Protein AF-A0A6J4P8U8-F1 (afdb_monomer_lite)

Radius of gyration: 30.04 Å; chains: 1; bounding box: 90×56×72 Å

Sequence (264 aa):
MASPGRPRRHERAVGTSERAYRSLLRAYPRGLRGEYGDEMARCFRDLCREGLEKGGGLGLAALWARTLPELFYSALKERSTMLARTAYRSVVGVALATAFILLVPLLAGWAWDLADFIFAGAIIFGTGLTFVLVARGASNIAYRAAVGVALAAAFILVWVTGAVGIIGSEDDNANLMYFGVLAVGIVGAIVARLRPHGMARALFATALAQAFVALIVLIFGLGLPWSPPVEILALNGFFIALFLGSAVLFRYAARGQAPAGAGT

Structure (mmCIF, N/CA/C/O backbone):
data_AF-A0A6J4P8U8-F1
#
_entry.id   AF-A0A6J4P8U8-F1
#
loop_
_atom_site.group_PDB
_atom_site.id
_atom_site.type_symbol
_atom_site.label_atom_id
_atom_site.label_alt_id
_atom_site.label_comp_id
_atom_site.label_asym_id
_atom_site.label_entity_id
_atom_site.label_seq_id
_atom_site.pdbx_PDB_ins_code
_atom_site.Cartn_x
_atom_site.Cartn_y
_atom_site.Cartn_z
_atom_site.occupancy
_atom_site.B_iso_or_equiv
_atom_site.auth_seq_id
_atom_site.auth_comp_id
_atom_site.auth_asym_id
_atom_site.auth_atom_id
_atom_site.pdbx_PDB_model_num
ATOM 1 N N . MET A 1 1 ? -64.313 22.816 47.214 1.00 38.25 1 MET A N 1
ATOM 2 C CA . MET A 1 1 ? -64.090 21.955 46.029 1.00 38.25 1 MET A CA 1
ATOM 3 C C . MET A 1 1 ? -62.591 21.713 45.860 1.00 38.25 1 MET A C 1
ATOM 5 O O . MET A 1 1 ? -61.897 22.585 45.358 1.00 38.25 1 MET A O 1
ATOM 9 N N . ALA A 1 2 ? -62.071 20.578 46.338 1.00 38.88 2 ALA A N 1
ATOM 10 C CA . ALA A 1 2 ? -60.671 20.187 46.144 1.00 38.88 2 ALA A CA 1
ATOM 11 C C . ALA A 1 2 ? -60.544 19.384 44.837 1.00 38.88 2 ALA A C 1
ATOM 13 O O . ALA A 1 2 ? -61.249 18.396 44.646 1.00 38.88 2 ALA A O 1
ATOM 14 N N . SER A 1 3 ? -59.690 19.840 43.918 1.00 39.69 3 SER A N 1
ATOM 15 C CA . SER A 1 3 ? -59.513 19.242 42.588 1.00 39.69 3 SER A CA 1
ATOM 16 C C . SER A 1 3 ? -58.755 17.898 42.687 1.00 39.69 3 SER A C 1
ATOM 18 O O . SER A 1 3 ? -57.575 17.913 43.045 1.00 39.69 3 SER A O 1
ATOM 20 N N . PRO A 1 4 ? -59.352 16.731 42.357 1.00 44.53 4 PRO A N 1
ATOM 21 C CA . PRO A 1 4 ? -58.738 15.414 42.600 1.00 44.53 4 PRO A CA 1
ATOM 22 C C . PRO A 1 4 ? -57.654 15.009 41.575 1.00 44.53 4 PRO A C 1
ATOM 24 O O . PRO A 1 4 ? -57.188 13.871 41.573 1.00 44.53 4 PRO A O 1
ATOM 27 N N . GLY A 1 5 ? -57.266 15.903 40.656 1.00 50.78 5 GLY A N 1
ATOM 28 C CA . GLY A 1 5 ? -56.502 15.551 39.448 1.00 50.78 5 GLY A CA 1
ATOM 29 C C . GLY A 1 5 ? -54.979 15.735 39.501 1.00 50.78 5 GLY A C 1
ATOM 30 O O . GLY A 1 5 ? -54.282 15.215 38.629 1.00 50.78 5 GLY A O 1
ATOM 31 N N . ARG A 1 6 ? -54.432 16.468 40.482 1.00 51.84 6 ARG A N 1
ATOM 32 C CA . ARG A 1 6 ? -52.993 16.806 40.524 1.00 51.84 6 ARG A CA 1
ATOM 33 C C . ARG A 1 6 ? -52.056 15.615 40.808 1.00 51.84 6 ARG A C 1
ATOM 35 O O . ARG A 1 6 ? -51.179 15.389 39.975 1.00 51.84 6 ARG A O 1
ATOM 42 N N . PRO A 1 7 ? -52.216 14.811 41.879 1.00 53.78 7 PRO A N 1
ATOM 43 C CA . PRO A 1 7 ? -51.199 13.819 42.266 1.00 53.78 7 PRO A CA 1
ATOM 44 C C . PRO A 1 7 ? -50.959 12.751 41.185 1.00 53.78 7 PRO A C 1
ATOM 46 O O . PRO A 1 7 ? -49.819 12.472 40.820 1.00 53.78 7 PRO A O 1
ATOM 49 N N . ARG A 1 8 ? -52.034 12.273 40.542 1.00 57.16 8 ARG A N 1
ATOM 50 C CA . ARG A 1 8 ? -51.960 11.276 39.458 1.00 57.16 8 ARG A CA 1
ATOM 51 C C . ARG A 1 8 ? -51.226 11.768 38.204 1.00 57.16 8 ARG A C 1
ATOM 53 O O . ARG A 1 8 ? -50.720 10.953 37.435 1.00 57.16 8 ARG A O 1
ATOM 60 N N . ARG A 1 9 ? -51.181 13.082 37.950 1.00 56.69 9 ARG A N 1
ATOM 61 C CA . ARG A 1 9 ? -50.526 13.652 36.758 1.00 56.69 9 ARG A CA 1
ATOM 62 C C . ARG A 1 9 ? -49.013 13.786 36.954 1.00 56.69 9 ARG A C 1
ATOM 64 O O . ARG A 1 9 ? -48.267 13.523 36.013 1.00 56.69 9 ARG A O 1
ATOM 71 N N . HIS A 1 10 ? -48.570 14.115 38.170 1.00 59.75 10 HIS A N 1
ATOM 72 C CA . HIS A 1 10 ? -47.149 14.172 38.533 1.00 59.75 10 HIS A CA 1
ATOM 73 C C . HIS A 1 10 ? -46.507 12.778 38.517 1.00 59.75 10 HIS A C 1
ATOM 75 O O . HIS A 1 10 ? -45.450 12.603 37.917 1.00 59.75 10 HIS A O 1
ATOM 81 N N . GLU A 1 11 ? -47.187 11.760 39.051 1.00 64.31 11 GLU A N 1
ATOM 82 C CA . GLU A 1 11 ? -46.705 10.370 39.015 1.00 64.31 11 GLU A CA 1
ATOM 83 C C . GLU A 1 11 ? -46.550 9.833 37.585 1.00 64.31 11 GLU A C 1
ATOM 85 O O . GLU A 1 11 ? -45.551 9.189 37.253 1.00 64.31 11 GLU A O 1
ATOM 90 N N . ARG A 1 12 ? -47.507 10.149 36.699 1.00 66.12 12 ARG A N 1
ATOM 91 C CA . ARG A 1 12 ? -47.428 9.781 35.276 1.00 66.12 12 ARG A CA 1
ATOM 92 C C . ARG A 1 12 ? -46.265 10.470 34.564 1.00 66.12 12 ARG A C 1
ATOM 94 O O . ARG A 1 12 ? -45.605 9.832 33.744 1.00 66.12 12 ARG A O 1
ATOM 101 N N . ALA A 1 13 ? -46.001 11.739 34.873 1.00 64.38 13 ALA A N 1
ATOM 102 C CA . ALA A 1 13 ? -44.871 12.470 34.305 1.00 64.38 13 ALA A CA 1
ATOM 103 C C . ALA A 1 13 ? -43.534 11.849 34.743 1.00 64.38 13 ALA A C 1
ATOM 105 O O . ALA A 1 13 ? -42.721 11.506 33.888 1.00 64.38 13 ALA A O 1
ATOM 106 N N . VAL A 1 14 ? -43.356 11.585 36.043 1.00 69.00 14 VAL A N 1
ATOM 107 C CA . VAL A 1 14 ? -42.148 10.944 36.597 1.00 69.00 14 VAL A CA 1
ATOM 108 C C . VAL A 1 14 ? -41.903 9.567 35.968 1.00 69.00 14 VAL A C 1
ATOM 110 O O . VAL A 1 14 ? -40.798 9.284 35.506 1.00 69.00 14 VAL A O 1
ATOM 113 N N . GLY A 1 15 ? -42.940 8.728 35.858 1.00 71.75 15 GLY A N 1
ATOM 114 C CA . GLY A 1 15 ? -42.818 7.399 35.247 1.00 71.75 15 GLY A CA 1
ATOM 115 C C . GLY A 1 15 ? -42.569 7.410 33.730 1.00 71.75 15 GLY A C 1
ATOM 116 O O . GLY A 1 15 ? -42.104 6.415 33.166 1.00 71.75 15 GLY A O 1
ATOM 117 N N . THR A 1 16 ? -42.881 8.509 33.038 1.00 72.56 16 THR A N 1
ATOM 118 C CA . THR A 1 16 ? -42.583 8.665 31.603 1.00 72.56 16 THR A CA 1
ATOM 119 C C . THR A 1 16 ? -41.136 9.117 31.405 1.00 72.56 16 THR A C 1
ATOM 121 O O . THR A 1 16 ? -40.419 8.528 30.595 1.00 72.56 16 THR A O 1
ATOM 124 N N . SER A 1 17 ? -40.671 10.070 32.218 1.00 62.50 17 SER A N 1
ATOM 125 C CA . SER A 1 17 ? -39.276 10.528 32.248 1.00 62.50 17 SER A CA 1
ATOM 126 C C . SER A 1 17 ? -38.308 9.396 32.594 1.00 62.50 17 SER A C 1
ATOM 128 O O . SER A 1 17 ? -37.279 9.235 31.944 1.00 62.50 17 SER A O 1
ATOM 130 N N . GLU A 1 18 ? -38.659 8.553 33.567 1.00 71.44 18 GLU A N 1
ATOM 131 C CA . GLU A 1 18 ? -37.857 7.386 33.946 1.00 71.44 18 GLU A CA 1
ATOM 132 C C . GLU A 1 18 ? -37.731 6.372 32.799 1.00 71.44 18 GLU A C 1
ATOM 134 O O . GLU A 1 18 ? -36.655 5.824 32.554 1.00 71.44 18 GLU A O 1
ATOM 139 N N . ARG A 1 19 ? -38.820 6.123 32.059 1.00 73.62 19 ARG A N 1
ATOM 140 C CA . ARG A 1 19 ? -38.792 5.226 30.895 1.00 73.62 19 ARG A CA 1
ATOM 141 C C . ARG A 1 19 ? -37.919 5.779 29.775 1.00 73.62 19 ARG A C 1
ATOM 143 O O . ARG A 1 19 ? -37.167 5.012 29.176 1.00 73.62 19 ARG A O 1
ATOM 150 N N . ALA A 1 20 ? -37.973 7.086 29.528 1.00 71.25 20 ALA A N 1
ATOM 151 C CA . ALA A 1 20 ? -37.083 7.747 28.579 1.00 71.25 20 ALA A CA 1
ATOM 152 C C . ALA A 1 20 ? -35.609 7.637 29.018 1.00 71.25 20 ALA A C 1
ATOM 154 O O . ALA A 1 20 ? -34.759 7.254 28.215 1.00 71.25 20 ALA A O 1
ATOM 155 N N . TYR A 1 21 ? -35.318 7.856 30.304 1.00 66.38 21 TYR A N 1
ATOM 156 C CA . TYR A 1 21 ? -33.973 7.720 30.870 1.00 66.38 21 TYR A CA 1
ATOM 157 C C . TYR A 1 21 ? -33.441 6.280 30.803 1.00 66.38 21 TYR A C 1
ATOM 159 O O . TYR A 1 21 ? -32.330 6.049 30.333 1.00 66.38 21 TYR A O 1
ATOM 167 N N . ARG A 1 22 ? -34.255 5.274 31.152 1.00 71.25 22 ARG A N 1
ATOM 168 C CA . ARG A 1 22 ? -33.901 3.853 30.972 1.00 71.25 22 ARG A CA 1
ATOM 169 C C . ARG A 1 22 ? -33.693 3.476 29.506 1.00 71.25 22 ARG A C 1
ATOM 171 O O . ARG A 1 22 ? -32.879 2.597 29.218 1.00 71.25 22 ARG A O 1
ATOM 178 N N . SER A 1 23 ? -34.423 4.105 28.584 1.00 74.38 23 SER A N 1
ATOM 179 C CA . SER A 1 23 ? -34.192 3.954 27.143 1.00 74.38 23 SER A CA 1
ATOM 180 C C . SER A 1 23 ? -32.846 4.554 26.715 1.00 74.38 23 SER A C 1
ATOM 182 O O . SER A 1 23 ? -32.113 3.923 25.957 1.00 74.38 23 SER A O 1
ATOM 184 N N . LEU A 1 24 ? -32.462 5.710 27.259 1.00 65.69 24 LEU A N 1
ATOM 185 C CA . LEU A 1 24 ? -31.148 6.326 27.031 1.00 65.69 24 LEU A CA 1
ATOM 186 C C . LEU A 1 24 ? -30.002 5.497 27.627 1.00 65.69 24 LEU A C 1
ATOM 188 O O . LEU A 1 24 ? -28.989 5.277 26.965 1.00 65.69 24 LEU A O 1
ATOM 192 N N . LEU A 1 25 ? -30.195 4.908 28.810 1.00 65.62 25 LEU A N 1
ATOM 193 C CA . LEU A 1 25 ? -29.258 3.945 29.403 1.00 65.62 25 LEU A CA 1
ATOM 194 C C . LEU A 1 25 ? -29.106 2.656 28.575 1.00 65.62 25 LEU A C 1
ATOM 196 O O . LEU A 1 25 ? -28.235 1.836 28.869 1.00 65.62 25 LEU A O 1
ATOM 200 N N . ARG A 1 26 ? -29.920 2.436 27.527 1.00 66.44 26 ARG A N 1
ATOM 201 C CA . ARG A 1 26 ? -29.672 1.349 26.563 1.00 66.44 26 ARG A CA 1
ATOM 202 C C . ARG A 1 26 ? -28.597 1.652 25.541 1.00 66.44 26 ARG A C 1
ATOM 204 O O . ARG A 1 26 ? -28.019 0.704 25.020 1.00 66.44 26 ARG A O 1
ATOM 211 N N . ALA A 1 27 ? -28.314 2.927 25.300 1.00 62.44 27 ALA A N 1
ATOM 212 C CA . ALA A 1 27 ? -27.191 3.350 24.477 1.00 62.44 27 ALA A CA 1
ATOM 213 C C . ALA A 1 27 ? -25.852 3.302 25.242 1.00 62.44 27 ALA A C 1
ATOM 215 O O . ALA A 1 27 ? -24.791 3.347 24.623 1.00 62.44 27 ALA A O 1
ATOM 216 N N . TYR A 1 28 ? -25.886 3.174 26.576 1.00 50.00 28 TYR A N 1
ATOM 217 C CA . TYR A 1 28 ? -24.699 3.009 27.417 1.00 50.00 28 TYR A CA 1
ATOM 218 C C . TYR A 1 28 ? -24.087 1.593 27.309 1.00 50.00 28 TYR A C 1
ATOM 220 O O . TYR A 1 28 ? -24.806 0.608 27.109 1.00 50.00 28 TYR A O 1
ATOM 228 N N . PRO A 1 29 ? -22.757 1.453 27.473 1.00 51.06 29 PRO A N 1
ATOM 229 C CA . PRO A 1 29 ? -22.073 0.159 27.453 1.00 51.06 29 PRO A CA 1
ATOM 230 C C . PRO A 1 29 ? -22.502 -0.766 28.610 1.00 51.06 29 PRO A C 1
ATOM 232 O O . PRO A 1 29 ? -22.787 -0.322 29.722 1.00 51.06 29 PRO A O 1
ATOM 235 N N . ARG A 1 30 ? -22.517 -2.084 28.348 1.00 49.50 30 ARG A N 1
ATOM 236 C CA . ARG A 1 30 ? -23.113 -3.118 29.223 1.00 49.50 30 ARG A CA 1
ATOM 237 C C . ARG A 1 30 ? -22.511 -3.226 30.634 1.00 49.50 30 ARG A C 1
ATOM 239 O O . ARG A 1 30 ? -23.251 -3.604 31.533 1.00 49.50 30 ARG A O 1
ATOM 246 N N . GLY A 1 31 ? -21.236 -2.875 30.829 1.00 51.66 31 GLY A N 1
ATOM 247 C CA . GLY A 1 31 ? -20.578 -2.927 32.146 1.00 51.66 31 GLY A CA 1
ATOM 248 C C . GLY A 1 31 ? -21.170 -1.929 33.146 1.00 51.66 31 GLY A C 1
ATOM 249 O O . GLY A 1 31 ? -21.626 -2.323 34.209 1.00 51.66 31 GLY A O 1
ATOM 250 N N . LEU A 1 32 ? -21.289 -0.656 32.752 1.00 47.59 32 LEU A N 1
ATOM 251 C CA . LEU A 1 32 ? -21.842 0.405 33.608 1.00 47.59 32 LEU A CA 1
ATOM 252 C C . LEU A 1 32 ? -23.348 0.220 33.869 1.00 47.59 32 LEU A C 1
ATOM 254 O O . LEU A 1 32 ? -23.867 0.545 34.932 1.00 47.59 32 LEU A O 1
ATOM 258 N N . ARG A 1 33 ? -24.052 -0.326 32.873 1.00 56.31 33 ARG A N 1
ATOM 259 C CA . ARG A 1 33 ? -25.482 -0.634 32.943 1.00 56.31 33 ARG A CA 1
ATOM 260 C C . ARG A 1 33 ? -25.798 -1.730 33.962 1.00 56.31 33 ARG A C 1
ATOM 262 O O . ARG A 1 33 ? -26.842 -1.648 34.597 1.00 56.31 33 ARG A O 1
ATOM 269 N N . GLY A 1 34 ? -24.954 -2.759 34.043 1.00 54.75 34 GLY A N 1
ATOM 270 C CA . GLY A 1 34 ? -25.193 -3.918 34.903 1.00 54.75 34 GLY A CA 1
ATOM 271 C C . GLY A 1 34 ? -25.031 -3.606 36.387 1.00 54.75 34 GLY A C 1
ATOM 272 O O . GLY A 1 34 ? -25.760 -4.166 37.194 1.00 54.75 34 GLY A O 1
ATOM 273 N N . GLU A 1 35 ? -24.119 -2.694 36.724 1.00 52.34 35 GLU A N 1
ATOM 274 C CA . GLU A 1 35 ? -23.767 -2.386 38.114 1.00 52.34 35 GLU A CA 1
ATOM 275 C C . GLU A 1 35 ? -24.533 -1.173 38.670 1.00 52.34 35 GLU A C 1
ATOM 277 O O . GLU A 1 35 ? -25.037 -1.230 39.785 1.00 52.34 35 GLU A O 1
ATOM 282 N N . TYR A 1 36 ? -24.722 -0.110 37.876 1.00 55.22 36 TYR A N 1
ATOM 283 C CA . TYR A 1 36 ? -25.287 1.160 38.365 1.00 55.22 36 TYR A CA 1
ATOM 284 C C . TYR A 1 36 ? -26.621 1.557 37.716 1.00 55.22 36 TYR A C 1
ATOM 286 O O . TYR A 1 36 ? -27.247 2.536 38.124 1.00 55.22 36 TYR A O 1
ATOM 294 N N . GLY A 1 37 ? -27.097 0.818 36.706 1.00 61.75 37 GLY A N 1
ATOM 295 C CA . GLY A 1 37 ? -28.257 1.216 35.898 1.00 61.75 37 GLY A CA 1
ATOM 296 C C . GLY A 1 37 ? -29.550 1.410 36.700 1.00 61.75 37 GLY A C 1
ATOM 297 O O . GLY A 1 37 ? -30.301 2.356 36.443 1.00 61.75 37 GLY A O 1
ATOM 298 N N . ASP A 1 38 ? -29.791 0.555 37.695 1.00 69.19 38 ASP A N 1
ATOM 299 C CA . ASP A 1 38 ? -30.988 0.624 38.541 1.00 69.19 38 ASP A CA 1
ATOM 300 C C . ASP A 1 38 ? -30.879 1.660 39.669 1.00 69.19 38 ASP A C 1
ATOM 302 O O . ASP A 1 38 ? -31.895 2.206 40.108 1.00 69.19 38 ASP A O 1
ATOM 306 N N . GLU A 1 39 ? -29.669 1.975 40.133 1.00 66.94 39 GLU A N 1
ATOM 307 C CA . GLU A 1 39 ? -29.434 3.060 41.096 1.00 66.94 39 GLU A CA 1
ATOM 308 C C . GLU A 1 39 ? -29.535 4.434 40.429 1.00 66.94 39 GLU A C 1
ATOM 310 O O . GLU A 1 39 ? -30.229 5.319 40.931 1.00 66.94 39 GLU A O 1
ATOM 315 N N . MET A 1 40 ? -28.956 4.593 39.237 1.00 62.75 40 MET A N 1
ATOM 316 C CA . MET A 1 40 ? -29.035 5.832 38.456 1.00 62.75 40 MET A CA 1
ATOM 317 C C . MET A 1 40 ? -30.479 6.176 38.074 1.00 62.75 40 MET A C 1
ATOM 319 O O . MET A 1 40 ? -30.884 7.336 38.145 1.00 62.75 40 MET A O 1
ATOM 323 N N . ALA A 1 41 ? -31.288 5.173 37.712 1.00 69.12 41 ALA A N 1
ATOM 324 C CA . ALA A 1 41 ? -32.704 5.374 37.405 1.00 69.12 41 ALA A CA 1
ATOM 325 C C . ALA A 1 41 ? -33.527 5.787 38.640 1.00 69.12 41 ALA A C 1
ATOM 327 O O . ALA A 1 41 ? -34.472 6.567 38.506 1.00 69.12 41 ALA A O 1
ATOM 328 N N . ARG A 1 42 ? -33.168 5.293 39.834 1.00 70.62 42 ARG A N 1
ATOM 329 C CA . ARG A 1 42 ? -33.795 5.693 41.104 1.00 70.62 42 ARG A CA 1
ATOM 330 C C . ARG A 1 42 ? -33.427 7.123 41.490 1.00 70.62 42 ARG A C 1
ATOM 332 O O . ARG A 1 42 ? -34.329 7.929 41.680 1.00 70.62 42 ARG A O 1
ATOM 339 N N . CYS A 1 43 ? -32.144 7.473 41.464 1.00 70.88 43 CYS A N 1
ATOM 340 C CA . CYS A 1 43 ? -31.689 8.837 41.751 1.00 70.88 43 CYS A CA 1
ATOM 341 C C . CYS A 1 43 ? -32.318 9.867 40.788 1.00 70.88 43 CYS A C 1
ATOM 343 O O . CYS A 1 43 ? -32.810 10.916 41.201 1.00 70.88 43 CYS A O 1
ATOM 345 N N . PHE A 1 44 ? -32.418 9.525 39.498 1.00 67.38 44 PHE A N 1
ATOM 346 C CA . PHE A 1 44 ? -33.103 10.356 38.507 1.00 67.38 44 PHE A CA 1
ATOM 347 C C . PHE A 1 44 ? -34.603 10.545 38.806 1.00 67.38 44 PHE A C 1
ATOM 349 O O . PHE A 1 44 ? -35.150 11.637 38.621 1.00 67.38 44 PHE A O 1
ATOM 356 N N . ARG A 1 45 ? -35.277 9.490 39.279 1.00 71.00 45 ARG A N 1
ATOM 357 C CA . ARG A 1 45 ? -36.685 9.540 39.694 1.00 71.00 45 ARG A CA 1
ATOM 358 C C . ARG A 1 45 ? -36.878 10.481 40.886 1.00 71.00 45 ARG A C 1
ATOM 360 O O . ARG A 1 45 ? -37.829 11.264 40.872 1.00 71.00 45 ARG A O 1
ATOM 367 N N . ASP A 1 46 ? -35.980 10.430 41.863 1.00 70.94 46 ASP A N 1
ATOM 368 C CA . ASP A 1 46 ? -36.049 11.255 43.073 1.00 70.94 46 ASP A CA 1
ATOM 369 C C . ASP A 1 46 ? -35.809 12.739 42.752 1.00 70.94 46 ASP A C 1
ATOM 371 O O . ASP A 1 46 ? -36.610 13.591 43.140 1.00 70.94 46 ASP A O 1
ATOM 375 N N . LEU A 1 47 ? -34.824 13.043 41.899 1.00 66.88 47 LEU A N 1
ATOM 376 C CA . LEU A 1 47 ? -34.586 14.398 41.382 1.00 66.88 47 LEU A CA 1
ATOM 377 C C . LEU A 1 47 ? -35.775 14.942 40.575 1.00 66.88 47 LEU A C 1
ATOM 379 O O . LEU A 1 47 ? -36.108 16.126 40.661 1.00 66.88 47 LEU A O 1
ATOM 383 N N . CYS A 1 48 ? -36.456 14.088 39.802 1.00 64.06 48 CYS A N 1
ATOM 384 C CA . CYS A 1 48 ? -37.654 14.496 39.069 1.00 64.06 48 CYS A CA 1
ATOM 385 C C . CYS A 1 48 ? -38.820 14.851 39.997 1.00 64.06 48 CYS A C 1
ATOM 387 O O . CYS A 1 48 ? -39.591 15.766 39.697 1.00 64.06 48 CYS A O 1
ATOM 389 N N . ARG A 1 49 ? -38.962 14.122 41.107 1.00 66.44 49 ARG A N 1
ATOM 390 C CA . ARG A 1 49 ? -39.999 14.368 42.112 1.00 66.44 49 ARG A CA 1
ATOM 391 C C . ARG A 1 49 ? -39.769 15.709 42.804 1.00 66.44 49 ARG A C 1
ATOM 393 O O . ARG A 1 49 ? -40.688 16.521 42.865 1.00 66.44 49 ARG A O 1
ATOM 400 N N . GLU A 1 50 ? -38.533 15.975 43.207 1.00 65.88 50 GLU A N 1
ATOM 401 C CA . GLU A 1 50 ? -38.159 17.210 43.898 1.00 65.88 50 GLU A CA 1
ATOM 402 C C . GLU A 1 50 ? -38.240 18.452 42.983 1.00 65.88 50 GLU A C 1
ATOM 404 O O . GLU A 1 50 ? -38.719 19.515 43.385 1.00 65.88 50 GLU A O 1
ATOM 409 N N . GLY A 1 51 ? -37.848 18.315 41.709 1.00 58.66 51 GLY A N 1
ATOM 410 C CA . GLY A 1 51 ? -37.960 19.386 40.710 1.00 58.66 51 GLY A CA 1
ATOM 411 C C . GLY A 1 51 ? -39.409 19.759 40.367 1.00 58.66 51 GLY A C 1
ATOM 412 O O . GLY A 1 51 ? -39.716 20.931 40.133 1.00 58.66 51 GLY A O 1
ATOM 413 N N . LEU A 1 52 ? -40.322 18.781 40.386 1.00 57.91 52 LEU A N 1
ATOM 414 C CA . LEU A 1 52 ? -41.757 19.021 40.204 1.00 57.91 52 LEU A CA 1
ATOM 415 C C . LEU A 1 52 ? -42.397 19.718 41.410 1.00 57.91 52 LEU A C 1
ATOM 417 O O . LEU A 1 52 ? -43.334 20.490 41.205 1.00 57.91 52 LEU A O 1
ATOM 421 N N . GLU A 1 53 ? -41.893 19.480 42.623 1.00 61.12 53 GLU A N 1
ATOM 422 C CA . GLU A 1 53 ? -42.358 20.137 43.851 1.00 61.12 53 GLU A CA 1
ATOM 423 C C . GLU A 1 53 ? -41.904 21.603 43.940 1.00 61.12 53 GLU A C 1
ATOM 425 O O . GLU A 1 53 ? -42.690 22.453 44.354 1.00 61.12 53 GLU A O 1
ATOM 430 N N . LYS A 1 54 ? -40.677 21.927 43.499 1.00 58.62 54 LYS A N 1
ATOM 431 C CA . LYS A 1 54 ? -40.110 23.288 43.607 1.00 58.62 54 LYS A CA 1
ATOM 432 C C . LYS A 1 54 ? -40.445 24.236 42.442 1.00 58.62 54 LYS A C 1
ATOM 434 O O . LYS A 1 54 ? -40.433 25.445 42.649 1.00 58.62 54 LYS A O 1
ATOM 439 N N . GLY A 1 55 ? -40.738 23.744 41.229 1.00 54.66 55 GLY A N 1
ATOM 440 C CA . GLY A 1 55 ? -40.916 24.628 40.056 1.00 54.66 55 GLY A CA 1
ATOM 441 C C . GLY A 1 55 ? -41.737 24.087 38.879 1.00 54.66 55 GLY A C 1
ATOM 442 O O . GLY A 1 55 ? -41.764 24.707 37.814 1.00 54.66 55 GLY A O 1
ATOM 443 N N . GLY A 1 56 ? -42.407 22.938 39.022 1.00 66.81 56 GLY A N 1
ATOM 444 C CA . GLY A 1 56 ? -43.137 22.309 37.915 1.00 66.81 56 GLY A CA 1
ATOM 445 C C . GLY A 1 56 ? -42.231 21.878 36.742 1.00 66.81 56 GLY A C 1
ATOM 446 O O . GLY A 1 56 ? -41.023 21.707 36.885 1.00 66.81 56 GLY A O 1
ATOM 447 N N . GLY A 1 57 ? -42.811 21.671 35.552 1.00 54.84 57 GLY A N 1
ATOM 448 C CA . GLY A 1 57 ? -42.112 21.077 34.393 1.00 54.84 57 GLY A CA 1
ATOM 449 C C . GLY A 1 57 ? -40.943 21.895 33.817 1.00 54.84 57 GLY A C 1
ATOM 450 O O . GLY A 1 57 ? -40.047 21.317 33.204 1.00 54.84 57 GLY A O 1
ATOM 451 N N . LEU A 1 58 ? -40.915 23.213 34.046 1.00 54.38 58 LEU A N 1
ATOM 452 C CA . LEU A 1 58 ? -39.837 24.107 33.599 1.00 54.38 58 LEU A CA 1
ATOM 453 C C . LEU A 1 58 ? -38.559 23.955 34.440 1.00 54.38 58 LEU A C 1
ATOM 455 O O . LEU A 1 58 ? -37.463 24.013 33.887 1.00 54.38 58 LEU A O 1
ATOM 459 N N . GLY A 1 59 ? -38.686 23.677 35.744 1.00 59.41 59 GLY A N 1
ATOM 460 C CA . GLY A 1 59 ? -37.540 23.372 36.611 1.00 59.41 59 GLY A CA 1
ATOM 461 C C . GLY A 1 59 ? -36.843 22.067 36.218 1.00 59.41 59 GLY A C 1
ATOM 462 O O . GLY A 1 59 ? -35.617 21.984 36.224 1.00 59.41 59 GLY A O 1
ATOM 463 N N . LEU A 1 60 ? -37.624 21.078 35.770 1.00 57.00 60 LEU A N 1
ATOM 464 C CA . LEU A 1 60 ? -37.117 19.814 35.234 1.00 57.00 60 LEU A CA 1
ATOM 465 C C . LEU A 1 60 ? -36.317 20.035 33.940 1.00 57.00 60 LEU A C 1
ATOM 467 O O . LEU A 1 60 ? -35.225 19.497 33.781 1.00 57.00 60 LEU A O 1
ATOM 471 N N . ALA A 1 61 ? -36.848 20.854 33.028 1.00 59.81 61 ALA A N 1
ATOM 472 C CA . ALA A 1 61 ? -36.206 21.167 31.755 1.00 59.81 61 ALA A CA 1
ATOM 473 C C . ALA A 1 61 ? -34.906 21.970 31.935 1.00 59.81 61 ALA A C 1
ATOM 475 O O . ALA A 1 61 ? -33.917 21.680 31.267 1.00 59.81 61 ALA A O 1
ATOM 476 N N . ALA A 1 62 ? -34.876 22.925 32.869 1.00 68.00 62 ALA A N 1
ATOM 477 C CA . ALA A 1 62 ? -33.678 23.703 33.184 1.00 68.00 62 ALA A CA 1
ATOM 478 C C . ALA A 1 62 ? -32.563 22.842 33.808 1.00 68.00 62 ALA A C 1
ATOM 480 O O . ALA A 1 62 ? -31.389 23.011 33.476 1.00 68.00 62 ALA A O 1
ATOM 481 N N . LEU A 1 63 ? -32.925 21.877 34.662 1.00 64.12 63 LEU A N 1
ATOM 482 C CA . LEU A 1 63 ? -31.976 20.930 35.252 1.00 64.12 63 LEU A CA 1
ATOM 483 C C . LEU A 1 63 ? -31.358 20.017 34.181 1.00 64.12 63 LEU A C 1
ATOM 485 O O . LEU A 1 63 ? -30.138 19.837 34.137 1.00 64.12 63 LEU A O 1
ATOM 489 N N . TRP A 1 64 ? -32.195 19.500 33.279 1.00 58.97 64 TRP A N 1
ATOM 490 C CA . TRP A 1 64 ? -31.773 18.700 32.131 1.00 58.97 64 TRP A CA 1
ATOM 491 C C . TRP A 1 64 ? -30.876 19.486 31.169 1.00 58.97 64 TRP A C 1
ATOM 493 O O . TRP A 1 64 ? -29.846 18.970 30.742 1.00 58.97 64 TRP A O 1
ATOM 503 N N . ALA A 1 65 ? -31.224 20.740 30.871 1.00 66.44 65 ALA A N 1
ATOM 504 C CA . ALA A 1 65 ? -30.454 21.600 29.975 1.00 66.44 65 ALA A CA 1
ATOM 505 C C . ALA A 1 65 ? -29.055 21.931 30.519 1.00 66.44 65 ALA A C 1
ATOM 507 O O . ALA A 1 65 ? -28.132 22.143 29.738 1.00 66.44 65 ALA A O 1
ATOM 508 N N . ARG A 1 66 ? -28.887 21.952 31.848 1.00 65.31 66 ARG A N 1
ATOM 509 C CA . ARG A 1 66 ? -27.620 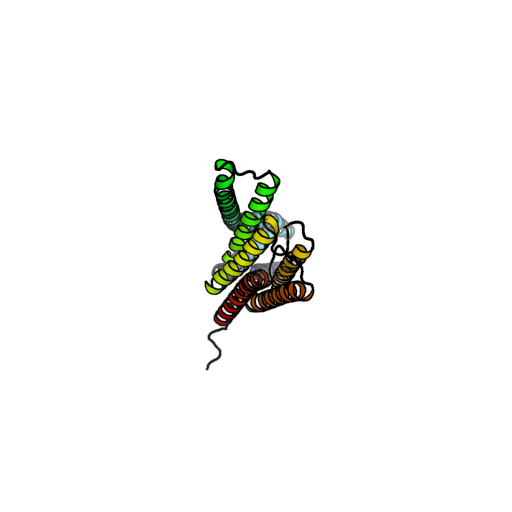22.314 32.496 1.00 65.31 66 ARG A CA 1
ATOM 510 C C . ARG A 1 66 ? -26.685 21.126 32.732 1.00 65.31 66 ARG A C 1
ATOM 512 O O . ARG A 1 66 ? -25.477 21.288 32.636 1.00 65.31 66 ARG A O 1
ATOM 519 N N . THR A 1 67 ? -27.221 19.939 33.014 1.00 62.00 67 THR A N 1
ATOM 520 C CA . THR A 1 67 ? -26.415 18.763 33.411 1.00 62.00 67 THR A CA 1
ATOM 521 C C . THR A 1 67 ? -26.053 17.834 32.252 1.00 62.00 67 THR A C 1
ATOM 523 O O . THR A 1 67 ? -24.968 17.252 32.253 1.00 62.00 67 THR A O 1
ATOM 526 N N . LEU A 1 68 ? -26.908 17.718 31.226 1.00 62.00 68 LEU A N 1
ATOM 527 C CA . LEU A 1 68 ? -26.610 16.914 30.032 1.00 62.00 68 LEU A CA 1
ATOM 528 C C . LEU A 1 68 ? -25.321 17.330 29.312 1.00 62.00 68 LEU A C 1
ATOM 530 O O . LEU A 1 68 ? -24.548 16.434 28.973 1.00 62.00 68 LEU A O 1
ATOM 534 N N . PRO A 1 69 ? -25.056 18.630 29.068 1.00 59.44 69 PRO A N 1
ATOM 535 C CA . PRO A 1 69 ? -23.888 19.044 28.296 1.00 59.44 69 PRO A CA 1
ATOM 536 C C . PRO A 1 69 ? -22.570 18.748 29.015 1.00 59.44 69 PRO A C 1
ATOM 538 O O . PRO A 1 69 ? -21.613 18.328 28.371 1.00 59.44 69 PRO A O 1
ATOM 541 N N . GLU A 1 70 ? -22.517 18.907 30.340 1.00 58.38 70 GLU A N 1
ATOM 542 C CA . GLU A 1 70 ? -21.298 18.681 31.130 1.00 58.38 70 GLU A CA 1
ATOM 543 C C . GLU A 1 70 ? -20.930 17.197 31.226 1.00 58.38 70 GLU A C 1
ATOM 545 O O . GLU A 1 70 ? -19.756 16.837 31.105 1.00 58.38 70 GLU A O 1
ATOM 550 N N . LEU A 1 71 ? -21.926 16.318 31.354 1.00 59.41 71 LEU A N 1
ATOM 551 C CA . LEU A 1 71 ? -21.733 14.865 31.337 1.00 59.41 71 LEU A CA 1
ATOM 552 C C . LEU A 1 71 ? -21.364 14.355 29.941 1.00 59.41 71 LEU A C 1
ATOM 554 O O . LEU A 1 71 ? -20.488 13.502 29.810 1.00 59.41 71 LEU A O 1
ATOM 558 N N . PHE A 1 72 ? -21.977 14.908 28.890 1.00 57.62 72 PHE A N 1
ATOM 559 C CA . PHE A 1 72 ? -21.607 14.577 27.514 1.00 57.62 72 PHE A CA 1
ATOM 560 C C . PHE A 1 72 ? -20.187 15.040 27.186 1.00 57.62 72 PHE A C 1
ATOM 562 O O . PHE A 1 72 ? -19.417 14.282 26.600 1.00 57.62 72 PHE A O 1
ATOM 569 N N . TYR A 1 73 ? -19.820 16.262 27.581 1.00 54.06 73 TYR A N 1
ATOM 570 C CA . TYR A 1 73 ? -18.508 16.830 27.290 1.00 54.06 73 TYR A CA 1
ATOM 571 C C . TYR A 1 73 ? -17.398 16.130 28.073 1.00 54.06 73 TYR A C 1
ATOM 573 O O . TYR A 1 73 ? -16.381 15.783 27.481 1.00 54.06 73 TYR A O 1
ATOM 581 N N . SER A 1 74 ? -17.588 15.859 29.368 1.00 57.19 74 SER A N 1
ATOM 582 C CA . SER A 1 74 ? -16.598 15.139 30.182 1.00 57.19 74 SER A CA 1
ATOM 583 C C . SER A 1 74 ? -16.418 13.696 29.704 1.00 57.19 74 SER A C 1
ATOM 585 O O . SER A 1 74 ? -15.296 13.314 29.389 1.00 57.19 74 SER A O 1
ATOM 587 N N . ALA A 1 75 ? -17.498 12.938 29.486 1.00 55.00 75 ALA A N 1
ATOM 588 C CA . ALA A 1 75 ? -17.412 11.554 29.016 1.00 55.00 75 ALA A CA 1
ATOM 589 C C . ALA A 1 75 ? -16.857 11.420 27.582 1.00 55.00 75 ALA A C 1
ATOM 591 O O . ALA A 1 75 ? -16.101 10.486 27.296 1.00 55.00 75 ALA A O 1
ATOM 592 N N . LEU A 1 76 ? -17.185 12.345 26.667 1.00 53.84 76 LEU A N 1
ATOM 593 C CA . LEU A 1 76 ? -16.590 12.368 25.323 1.00 53.84 76 LEU A CA 1
ATOM 594 C C . LEU A 1 76 ? -15.126 12.806 25.364 1.00 53.84 76 LEU A C 1
ATOM 596 O O . LEU A 1 76 ? -14.291 12.199 24.693 1.00 53.84 76 LEU A O 1
ATOM 600 N N . LYS A 1 77 ? -14.784 13.815 26.171 1.00 52.78 77 LYS A N 1
ATOM 601 C CA . LYS A 1 77 ? -13.413 14.314 26.304 1.00 52.78 77 LYS A CA 1
ATOM 602 C C . LYS A 1 77 ? -12.498 13.254 26.912 1.00 52.78 77 LYS A C 1
ATOM 604 O O . LYS A 1 77 ? -11.458 12.971 26.327 1.00 52.78 77 LYS A O 1
ATOM 609 N N . GLU A 1 78 ? -12.901 12.595 27.994 1.00 54.06 78 GLU A N 1
ATOM 610 C CA . GLU A 1 78 ? -12.092 11.583 28.693 1.00 54.06 78 GLU A CA 1
ATOM 611 C C . GLU A 1 78 ? -11.890 10.300 27.870 1.00 54.06 78 GLU A C 1
ATOM 613 O O . GLU A 1 78 ? -10.842 9.655 27.938 1.00 54.06 78 GLU A O 1
ATOM 618 N N . ARG A 1 79 ? -12.854 9.956 27.007 1.00 53.12 79 ARG A N 1
ATOM 619 C CA . ARG A 1 79 ? -12.741 8.805 26.100 1.00 53.12 79 ARG A CA 1
ATOM 620 C C . ARG A 1 79 ? -12.031 9.145 24.784 1.00 53.12 79 ARG A C 1
ATOM 622 O O . ARG A 1 79 ? -11.368 8.280 24.208 1.00 53.12 79 ARG A O 1
ATOM 629 N N . SER A 1 80 ? -12.112 10.399 24.329 1.00 50.19 80 SER A N 1
ATOM 630 C CA . SER A 1 80 ? -11.376 10.896 23.158 1.00 50.19 80 SER A CA 1
ATOM 631 C C . SER A 1 80 ? -9.881 11.034 23.430 1.00 50.19 80 SER A C 1
ATOM 633 O O . SER A 1 80 ? -9.084 10.678 22.569 1.00 50.19 80 SER A O 1
ATOM 635 N N . THR A 1 81 ? -9.474 11.451 24.633 1.00 50.09 81 THR A N 1
ATOM 636 C CA . THR A 1 81 ? -8.056 11.597 24.983 1.00 50.09 81 THR A CA 1
ATOM 637 C C . THR A 1 81 ? -7.343 10.252 25.027 1.00 50.09 81 THR A C 1
ATOM 639 O O . THR A 1 81 ? -6.214 10.169 24.560 1.00 50.09 81 THR A O 1
ATOM 642 N N . MET A 1 82 ? -7.980 9.169 25.487 1.00 51.59 82 MET A N 1
ATOM 643 C CA . MET A 1 82 ? -7.353 7.838 25.477 1.00 51.59 82 MET A CA 1
ATOM 644 C C . MET A 1 82 ? -7.163 7.263 24.062 1.00 51.59 82 MET A C 1
ATOM 646 O O . MET A 1 82 ? -6.098 6.711 23.755 1.00 51.59 82 MET A O 1
ATOM 650 N N . LEU A 1 83 ? -8.149 7.436 23.174 1.00 53.25 83 LEU A N 1
ATOM 651 C CA . LEU A 1 83 ? -8.057 6.991 21.776 1.00 53.25 83 LEU A CA 1
ATOM 652 C C . LEU A 1 83 ? -7.110 7.881 20.954 1.00 53.25 83 LEU A C 1
ATOM 654 O O . LEU A 1 83 ? -6.280 7.362 20.205 1.00 53.25 83 LEU A O 1
ATOM 658 N N . ALA A 1 84 ? -7.169 9.201 21.152 1.00 61.06 84 ALA A N 1
A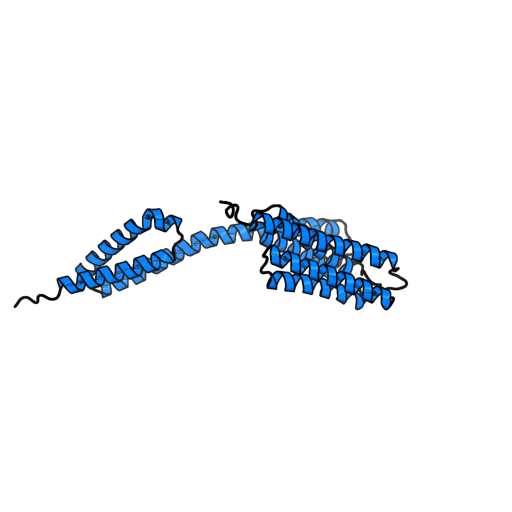TOM 659 C CA . ALA A 1 84 ? -6.292 10.164 20.496 1.00 61.06 84 ALA A CA 1
ATOM 660 C C . ALA A 1 84 ? -4.843 10.019 20.965 1.00 61.06 84 ALA A C 1
ATOM 662 O O . ALA A 1 84 ? -3.943 10.026 20.138 1.00 61.06 84 ALA A O 1
ATOM 663 N N . ARG A 1 85 ? -4.587 9.804 22.261 1.00 66.69 85 ARG A N 1
ATOM 664 C CA . ARG A 1 85 ? -3.224 9.666 22.801 1.00 66.69 85 ARG A CA 1
ATOM 665 C C . ARG A 1 85 ? -2.537 8.395 22.316 1.00 66.69 85 ARG A C 1
ATOM 667 O O . ARG A 1 85 ? -1.345 8.424 22.025 1.00 66.69 85 ARG A O 1
ATOM 674 N N . THR A 1 86 ? -3.278 7.294 22.196 1.00 66.44 86 THR A N 1
ATOM 675 C CA . THR A 1 86 ? -2.734 6.036 21.662 1.00 66.44 86 THR A CA 1
ATOM 676 C C . THR A 1 86 ? -2.456 6.148 20.163 1.00 66.44 86 THR A C 1
ATOM 678 O O . THR A 1 86 ? -1.362 5.804 19.723 1.00 66.44 86 THR A O 1
ATOM 681 N N . ALA A 1 87 ? -3.396 6.695 19.382 1.00 69.12 87 ALA A N 1
ATOM 682 C CA . ALA A 1 87 ? -3.186 6.939 17.954 1.00 69.12 87 ALA A CA 1
ATOM 683 C C . ALA A 1 87 ? -2.039 7.932 17.698 1.00 69.12 87 ALA A C 1
ATOM 685 O O . ALA A 1 87 ? -1.195 7.685 16.844 1.00 69.12 87 ALA A O 1
ATOM 686 N N . TYR A 1 88 ? -1.959 9.003 18.489 1.00 77.25 88 TYR A N 1
ATOM 687 C CA . TYR A 1 88 ? -0.890 9.997 18.433 1.00 77.25 88 TYR A CA 1
ATOM 688 C C . TYR A 1 88 ? 0.477 9.378 18.726 1.00 77.25 88 TYR A C 1
ATOM 690 O O . TYR A 1 88 ? 1.417 9.594 17.971 1.00 77.25 88 TYR A O 1
ATOM 698 N N . ARG A 1 89 ? 0.588 8.539 19.765 1.00 84.75 89 ARG A N 1
ATOM 699 C CA . ARG A 1 89 ? 1.829 7.807 20.066 1.00 84.75 89 ARG A CA 1
ATOM 700 C C . ARG A 1 89 ? 2.271 6.921 18.905 1.00 84.75 89 ARG A C 1
ATOM 702 O O . ARG A 1 89 ? 3.453 6.902 18.590 1.00 84.75 89 ARG A O 1
ATOM 709 N N . SER A 1 90 ? 1.339 6.214 18.265 1.00 86.38 90 SER A N 1
ATOM 710 C CA . SER A 1 90 ? 1.642 5.400 17.085 1.00 86.38 90 SER A CA 1
ATOM 711 C C . SER A 1 90 ? 2.133 6.243 15.911 1.00 86.38 90 SER A C 1
ATOM 713 O O . SER A 1 90 ? 3.139 5.897 15.305 1.00 86.38 90 SER A O 1
ATOM 715 N N . VAL A 1 91 ? 1.464 7.360 15.619 1.00 89.88 91 VAL A N 1
ATOM 716 C CA . VAL A 1 91 ? 1.858 8.276 14.537 1.00 89.88 91 VAL A CA 1
ATOM 717 C C . VAL A 1 91 ? 3.243 8.863 14.794 1.00 89.88 91 VAL A C 1
ATOM 719 O O . VAL A 1 91 ? 4.100 8.788 13.921 1.00 89.88 91 VAL A O 1
ATOM 722 N N . VAL A 1 92 ? 3.487 9.388 15.998 1.00 91.19 92 VAL A N 1
ATOM 723 C CA . VAL A 1 92 ? 4.789 9.948 16.384 1.00 91.19 92 VAL A CA 1
ATOM 724 C C . VAL A 1 92 ? 5.876 8.878 16.338 1.00 91.19 92 VAL A C 1
ATOM 726 O O . VAL A 1 92 ? 6.944 9.130 15.797 1.00 91.19 92 VAL A O 1
ATOM 729 N N . GLY A 1 93 ? 5.608 7.672 16.843 1.00 92.19 93 GLY A N 1
ATOM 730 C CA . GLY A 1 93 ? 6.572 6.573 16.802 1.00 92.19 93 GLY A CA 1
ATOM 731 C C . GLY A 1 93 ? 6.972 6.194 15.375 1.00 92.19 93 GLY A C 1
ATOM 732 O O . GLY A 1 93 ? 8.159 6.073 15.087 1.00 92.19 93 GLY A O 1
ATOM 733 N N . VAL A 1 94 ? 5.999 6.068 14.466 1.00 94.75 94 VAL A N 1
ATOM 734 C CA . VAL A 1 94 ? 6.272 5.772 13.050 1.00 94.75 94 VAL A CA 1
ATOM 735 C C . VAL A 1 94 ? 6.979 6.944 12.364 1.00 94.75 94 VAL A C 1
ATOM 737 O O . VAL A 1 94 ? 7.906 6.713 11.593 1.00 94.75 94 VAL A O 1
ATOM 740 N N . ALA A 1 95 ? 6.601 8.191 12.661 1.00 94.50 95 ALA A N 1
ATOM 741 C CA . ALA A 1 95 ? 7.264 9.379 12.121 1.00 94.50 95 ALA A CA 1
ATOM 742 C C . ALA A 1 95 ? 8.735 9.456 12.553 1.00 94.50 95 ALA A C 1
ATOM 744 O O . ALA A 1 95 ? 9.604 9.664 11.713 1.00 94.50 95 ALA A O 1
ATOM 745 N N . LEU A 1 96 ? 9.023 9.223 13.837 1.00 96.06 96 LEU A N 1
ATOM 746 C CA . LEU A 1 96 ? 10.388 9.200 14.364 1.00 96.06 96 LEU A CA 1
ATOM 747 C C . LEU A 1 96 ? 11.209 8.061 13.760 1.00 96.06 96 LEU A C 1
ATOM 749 O O . LEU A 1 96 ? 12.348 8.285 13.368 1.00 96.06 96 LEU A O 1
ATOM 753 N N . ALA A 1 97 ? 10.632 6.862 13.639 1.00 96.44 97 ALA A N 1
ATOM 754 C CA . ALA A 1 97 ? 11.300 5.740 12.985 1.00 96.44 97 ALA A CA 1
ATOM 755 C C . ALA A 1 97 ? 11.601 6.044 11.508 1.00 96.44 97 ALA A C 1
ATOM 757 O O . ALA A 1 97 ? 12.701 5.774 11.040 1.00 96.44 97 ALA A O 1
ATOM 758 N N . THR A 1 98 ? 10.653 6.658 10.794 1.00 96.75 98 THR A N 1
ATOM 759 C CA . THR A 1 98 ? 10.838 7.069 9.394 1.00 96.75 98 THR A CA 1
ATOM 760 C C . THR A 1 98 ? 11.947 8.109 9.274 1.00 96.75 98 THR A C 1
ATOM 762 O O . THR A 1 98 ? 12.860 7.932 8.475 1.00 96.75 98 THR A O 1
ATOM 765 N N . ALA A 1 99 ? 11.907 9.159 10.099 1.00 95.44 99 ALA A N 1
ATOM 766 C CA . ALA A 1 99 ? 12.939 10.190 10.123 1.00 95.44 99 ALA A CA 1
ATOM 767 C C . ALA A 1 99 ? 14.315 9.580 10.411 1.00 95.44 99 ALA A C 1
ATOM 769 O O . ALA A 1 99 ? 15.264 9.863 9.693 1.00 95.44 99 ALA A O 1
ATOM 770 N N . PHE A 1 100 ? 14.407 8.684 11.397 1.00 96.94 100 PHE A N 1
ATOM 771 C CA . PHE A 1 100 ? 15.647 7.994 11.741 1.00 96.94 100 PHE A CA 1
ATOM 772 C C . PHE A 1 100 ? 16.192 7.141 10.587 1.00 96.94 100 PHE A C 1
ATOM 774 O O . PHE A 1 100 ? 17.388 7.179 10.323 1.00 96.94 100 PHE A O 1
ATOM 781 N N . ILE A 1 101 ? 15.332 6.415 9.864 1.00 96.25 101 ILE A N 1
ATOM 782 C CA . ILE A 1 101 ? 15.743 5.645 8.679 1.00 96.25 101 ILE A CA 1
ATOM 783 C C . ILE A 1 101 ? 16.266 6.581 7.580 1.00 96.25 101 ILE A C 1
ATOM 785 O O . ILE A 1 101 ? 17.309 6.302 6.997 1.00 96.25 101 ILE A O 1
ATOM 789 N N . LEU A 1 102 ? 15.594 7.709 7.332 1.00 95.88 102 LEU A N 1
ATOM 790 C CA . LEU A 1 102 ? 16.009 8.686 6.317 1.00 95.88 102 LEU A CA 1
ATOM 791 C C . LEU A 1 102 ? 17.271 9.475 6.691 1.00 95.88 102 LEU A C 1
ATOM 793 O O . LEU A 1 102 ? 17.918 10.030 5.804 1.00 95.88 102 LEU A O 1
ATOM 797 N N . LEU A 1 103 ? 17.674 9.490 7.967 1.00 94.75 103 LEU A N 1
ATOM 798 C CA . LEU A 1 103 ? 18.976 10.041 8.349 1.00 94.75 103 LEU A CA 1
ATOM 799 C C . LEU A 1 103 ? 20.130 9.248 7.734 1.00 94.75 103 LEU A C 1
ATOM 801 O O . LEU A 1 103 ? 21.176 9.834 7.489 1.00 94.75 103 LEU A O 1
ATOM 805 N N . VAL A 1 104 ? 19.964 7.950 7.456 1.00 95.06 104 VAL A N 1
ATOM 806 C CA . VAL A 1 104 ? 21.032 7.131 6.865 1.00 95.06 104 VAL A CA 1
ATOM 807 C C . VAL A 1 104 ? 21.466 7.667 5.492 1.00 95.06 104 VAL A C 1
ATOM 809 O O . VAL A 1 104 ? 22.628 8.052 5.382 1.00 95.06 104 VAL A O 1
ATOM 812 N N . PRO A 1 105 ? 20.594 7.763 4.465 1.00 93.50 105 PRO A N 1
ATOM 813 C CA . PRO A 1 105 ? 20.986 8.318 3.167 1.00 93.50 105 PRO A CA 1
ATOM 814 C C . PRO A 1 105 ? 21.376 9.800 3.251 1.00 93.50 105 PRO A C 1
ATOM 816 O O . PRO A 1 105 ? 22.320 10.217 2.580 1.00 93.50 105 PRO A O 1
ATOM 819 N N . LEU A 1 106 ? 20.712 10.582 4.115 1.00 92.56 106 LEU A N 1
ATOM 820 C CA . LEU A 1 106 ? 21.013 12.005 4.296 1.00 92.56 106 LEU A CA 1
ATOM 821 C C . LEU A 1 106 ? 22.435 12.234 4.826 1.00 92.56 106 LEU A C 1
ATOM 823 O O . LEU A 1 106 ? 23.163 13.076 4.311 1.00 92.56 106 LEU A O 1
ATOM 827 N N . LEU A 1 107 ? 22.842 11.476 5.847 1.00 94.31 107 LEU A N 1
ATOM 828 C CA . LEU A 1 107 ? 24.174 11.576 6.446 1.00 94.31 107 LEU A CA 1
ATOM 829 C C . LEU A 1 107 ? 25.244 10.872 5.607 1.00 94.31 107 LEU A C 1
ATOM 831 O O . LEU A 1 107 ? 26.409 11.254 5.666 1.00 94.31 107 LEU A O 1
ATOM 835 N N . ALA A 1 108 ? 24.858 9.866 4.820 1.00 94.12 108 ALA A N 1
ATOM 836 C CA . ALA A 1 108 ? 25.751 9.188 3.887 1.00 94.12 108 ALA A CA 1
ATOM 837 C C . ALA A 1 108 ? 26.076 10.027 2.638 1.00 94.12 108 ALA A C 1
ATOM 839 O O . ALA A 1 108 ? 26.927 9.617 1.851 1.00 94.12 108 ALA A O 1
ATOM 840 N N . GLY A 1 109 ? 25.414 11.174 2.441 1.00 90.44 109 GLY A N 1
ATOM 841 C CA . GLY A 1 109 ? 25.644 12.043 1.286 1.00 90.44 109 GLY A CA 1
ATOM 842 C C . GLY A 1 109 ? 25.273 11.380 -0.039 1.00 90.44 109 GLY A C 1
ATOM 843 O O . GLY A 1 109 ? 25.931 11.617 -1.050 1.00 90.44 109 GLY A O 1
ATOM 844 N N . TRP A 1 110 ? 24.260 10.507 -0.035 1.00 88.88 110 TRP A N 1
ATOM 845 C CA . TRP A 1 110 ? 23.742 9.922 -1.270 1.00 88.88 110 TRP A CA 1
ATOM 846 C C . TRP A 1 110 ? 23.186 11.017 -2.180 1.00 88.88 110 TRP A C 1
ATOM 848 O O . TRP A 1 110 ? 22.669 12.023 -1.699 1.00 88.88 110 TRP A O 1
ATOM 858 N N . ALA A 1 111 ? 23.265 10.809 -3.495 1.00 91.00 111 ALA A N 1
ATOM 859 C CA . ALA A 1 111 ? 22.832 11.772 -4.511 1.00 91.00 111 ALA A CA 1
ATOM 860 C C . ALA A 1 111 ? 21.296 11.907 -4.633 1.00 91.00 111 ALA A C 1
ATOM 862 O O . ALA A 1 111 ? 20.795 12.182 -5.716 1.00 91.00 111 ALA A O 1
ATOM 863 N N . TRP A 1 112 ? 20.563 11.680 -3.541 1.00 92.44 112 TRP A N 1
ATOM 864 C CA . TRP A 1 112 ? 19.114 11.822 -3.478 1.00 92.44 112 TRP A CA 1
ATOM 865 C C . TRP A 1 112 ? 18.722 13.292 -3.500 1.00 92.44 112 TRP A C 1
ATOM 867 O O . TRP A 1 112 ? 19.263 14.106 -2.744 1.00 92.44 112 TRP A O 1
ATOM 877 N N . ASP A 1 113 ? 17.752 13.619 -4.339 1.00 92.81 113 ASP A N 1
ATOM 878 C CA . ASP A 1 113 ? 17.135 14.932 -4.339 1.00 92.81 113 ASP A CA 1
ATOM 879 C C . ASP A 1 113 ? 16.017 15.020 -3.281 1.00 92.81 113 ASP A C 1
ATOM 881 O O . ASP A 1 113 ? 15.718 14.078 -2.542 1.00 92.81 113 ASP A O 1
ATOM 885 N N . LEU A 1 114 ? 15.382 16.189 -3.166 1.00 92.50 114 LEU A N 1
ATOM 886 C CA . LEU A 1 114 ? 14.284 16.371 -2.214 1.00 92.50 114 LEU A CA 1
ATOM 887 C C . LEU A 1 114 ? 13.082 15.456 -2.519 1.00 92.50 114 LEU A C 1
ATOM 889 O O . LEU A 1 114 ? 12.380 15.050 -1.589 1.00 92.50 114 LEU A O 1
ATOM 893 N N . ALA A 1 115 ? 12.827 15.147 -3.791 1.00 90.81 115 ALA A N 1
ATOM 894 C CA . ALA A 1 115 ? 11.716 14.301 -4.197 1.00 90.81 115 ALA A CA 1
ATOM 895 C C . ALA A 1 115 ? 11.938 12.848 -3.756 1.00 90.81 115 ALA A C 1
ATOM 897 O O . ALA A 1 115 ? 10.998 12.247 -3.234 1.00 90.81 115 ALA A O 1
ATOM 898 N N . ASP A 1 116 ? 13.167 12.333 -3.828 1.00 93.25 116 ASP A N 1
ATOM 899 C CA . ASP A 1 116 ? 13.543 11.002 -3.336 1.00 93.25 116 ASP A CA 1
ATOM 900 C C . ASP A 1 116 ? 13.264 10.855 -1.836 1.00 93.25 116 ASP A C 1
ATOM 902 O O . ASP A 1 116 ? 12.638 9.888 -1.392 1.00 93.25 116 ASP A O 1
ATOM 906 N N . PHE A 1 117 ? 13.656 11.855 -1.036 1.00 94.44 117 PHE A N 1
ATOM 907 C CA . PHE A 1 117 ? 13.377 11.864 0.404 1.00 94.44 117 PHE A CA 1
ATOM 908 C C . PHE A 1 117 ? 11.878 11.907 0.704 1.00 94.44 117 PHE A C 1
ATOM 910 O O . PHE A 1 117 ? 11.412 11.223 1.621 1.00 94.44 117 PHE A O 1
ATOM 917 N N . ILE A 1 118 ? 11.111 12.697 -0.053 1.00 95.50 118 ILE A N 1
ATOM 918 C CA . ILE A 1 118 ? 9.654 12.774 0.099 1.00 95.50 118 ILE A CA 1
ATOM 919 C C . ILE A 1 118 ? 9.012 11.442 -0.287 1.00 95.50 118 ILE A C 1
ATOM 921 O O . ILE A 1 118 ? 8.163 10.945 0.454 1.00 95.50 118 ILE A O 1
ATOM 925 N N . PHE A 1 119 ? 9.422 10.850 -1.407 1.00 93.06 119 PHE A N 1
ATOM 926 C CA . PHE A 1 119 ? 8.912 9.578 -1.898 1.00 93.06 119 PHE A CA 1
ATOM 927 C C . PHE A 1 119 ? 9.201 8.450 -0.904 1.00 93.06 119 PHE A C 1
ATOM 929 O O . PHE A 1 119 ? 8.265 7.821 -0.402 1.00 93.06 119 PHE A O 1
ATOM 936 N N . ALA A 1 120 ? 10.470 8.264 -0.528 1.00 95.69 120 ALA A N 1
ATOM 937 C CA . ALA A 1 120 ? 10.902 7.281 0.460 1.00 95.69 120 ALA A CA 1
ATOM 938 C C . ALA A 1 120 ? 10.205 7.492 1.813 1.00 95.69 120 ALA A C 1
ATOM 940 O O . ALA A 1 120 ? 9.683 6.549 2.416 1.00 95.69 120 ALA A O 1
ATOM 941 N N . GLY A 1 121 ? 10.136 8.740 2.281 1.00 96.06 121 GLY A N 1
ATOM 942 C CA . GLY A 1 121 ? 9.445 9.097 3.514 1.00 96.06 121 GLY A CA 1
ATOM 943 C C . GLY A 1 121 ? 7.962 8.753 3.477 1.00 96.06 121 GLY A C 1
ATOM 944 O O . GLY A 1 121 ? 7.460 8.138 4.418 1.00 96.06 121 GLY A O 1
ATOM 945 N N . ALA A 1 122 ? 7.268 9.080 2.387 1.00 96.50 122 ALA A N 1
ATOM 946 C CA . ALA A 1 122 ? 5.846 8.805 2.226 1.00 96.50 122 ALA A CA 1
ATOM 947 C C . ALA A 1 122 ? 5.542 7.302 2.256 1.00 96.50 122 ALA A C 1
ATOM 949 O O . ALA A 1 122 ? 4.608 6.883 2.946 1.00 96.50 122 ALA A O 1
ATOM 950 N N . ILE A 1 123 ? 6.337 6.476 1.569 1.00 96.75 123 ILE A N 1
ATOM 951 C CA . ILE A 1 123 ? 6.096 5.028 1.505 1.00 96.75 123 ILE A CA 1
ATOM 952 C C . ILE A 1 123 ? 6.497 4.307 2.796 1.00 96.75 123 ILE A C 1
ATOM 954 O O . ILE A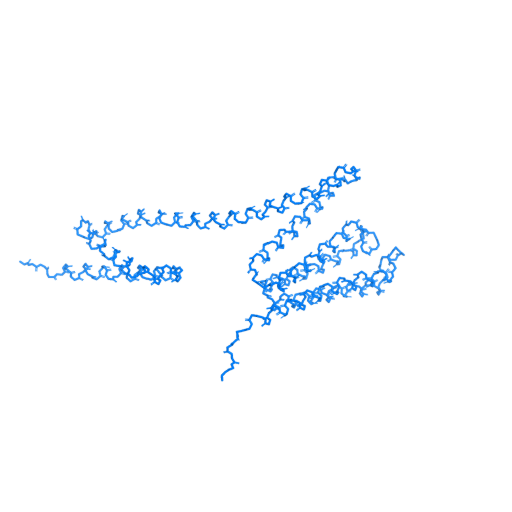 1 123 ? 5.748 3.435 3.246 1.00 96.75 123 ILE A O 1
ATOM 958 N N . ILE A 1 124 ? 7.597 4.699 3.453 1.00 97.56 124 ILE A N 1
ATOM 959 C CA . ILE A 1 124 ? 8.002 4.148 4.760 1.00 97.56 124 ILE A CA 1
ATOM 960 C C . ILE A 1 124 ? 6.970 4.525 5.828 1.00 97.56 124 ILE A C 1
ATOM 962 O O . ILE A 1 124 ? 6.428 3.649 6.512 1.00 97.56 124 ILE A O 1
ATOM 966 N N . PHE A 1 125 ? 6.647 5.817 5.936 1.00 96.88 125 PHE A N 1
ATOM 967 C CA . PHE A 1 125 ? 5.681 6.316 6.910 1.00 96.88 125 PHE A CA 1
ATOM 968 C C . PHE A 1 125 ? 4.289 5.738 6.659 1.00 96.88 125 PHE A C 1
ATOM 970 O O . PHE A 1 125 ? 3.664 5.210 7.579 1.00 96.88 125 PHE A O 1
ATOM 977 N N . GLY A 1 126 ? 3.802 5.798 5.418 1.00 95.75 126 GLY A N 1
ATOM 978 C CA . GLY A 1 126 ? 2.471 5.329 5.041 1.00 95.75 126 GLY A CA 1
ATOM 979 C C . GLY A 1 126 ? 2.290 3.833 5.287 1.00 95.75 126 GLY A C 1
ATOM 980 O O . GLY A 1 126 ? 1.277 3.416 5.859 1.00 95.75 126 GLY A O 1
ATOM 981 N N . THR A 1 127 ? 3.293 3.022 4.941 1.00 97.00 127 THR A N 1
ATOM 982 C CA . THR A 1 127 ? 3.254 1.572 5.174 1.00 97.00 127 THR A CA 1
ATOM 983 C C . THR A 1 127 ? 3.319 1.245 6.665 1.00 97.00 127 THR A C 1
ATOM 985 O O . THR A 1 127 ? 2.482 0.486 7.165 1.00 97.00 127 THR A O 1
ATOM 988 N N . GLY A 1 128 ? 4.250 1.858 7.404 1.00 95.94 128 GLY A N 1
ATOM 989 C CA . GLY A 1 128 ? 4.380 1.666 8.849 1.00 95.94 128 GLY A CA 1
ATOM 990 C C . GLY A 1 128 ? 3.120 2.086 9.605 1.00 95.94 128 GLY A C 1
ATOM 991 O O . GLY A 1 128 ? 2.624 1.353 10.466 1.00 95.94 128 GLY A O 1
ATOM 992 N N . LEU A 1 129 ? 2.538 3.226 9.230 1.00 94.62 129 LEU A N 1
ATOM 993 C CA . LEU A 1 129 ? 1.295 3.716 9.807 1.00 94.62 129 LEU A CA 1
ATOM 994 C C . LEU A 1 129 ? 0.149 2.750 9.502 1.00 94.62 129 LEU A C 1
ATOM 996 O O . LEU A 1 129 ? -0.564 2.348 10.418 1.00 94.62 129 LEU A O 1
ATOM 1000 N N . THR A 1 130 ? 0.006 2.307 8.251 1.00 94.31 130 THR A N 1
ATOM 1001 C CA . THR A 1 130 ? -1.027 1.335 7.867 1.00 94.31 130 THR A CA 1
ATOM 1002 C C . THR A 1 130 ? -0.898 0.044 8.672 1.00 94.31 130 THR A C 1
ATOM 1004 O O . THR A 1 130 ? -1.892 -0.426 9.229 1.00 94.31 130 THR A O 1
ATOM 1007 N N . PHE A 1 131 ? 0.317 -0.494 8.828 1.00 95.00 131 PHE A N 1
ATOM 1008 C CA . PHE A 1 131 ? 0.551 -1.685 9.643 1.00 95.00 131 PHE A CA 1
ATOM 1009 C C . PHE A 1 131 ? 0.086 -1.472 11.082 1.00 95.00 131 PHE A C 1
ATOM 1011 O O . PHE A 1 131 ? -0.712 -2.259 11.588 1.00 95.00 131 PHE A O 1
ATOM 1018 N N . VAL A 1 132 ? 0.522 -0.393 11.738 1.00 93.50 132 VAL A N 1
ATOM 1019 C CA . VAL A 1 132 ? 0.151 -0.118 13.132 1.00 93.50 132 VAL A CA 1
ATOM 1020 C C . VAL A 1 132 ? -1.360 0.081 13.273 1.00 93.50 132 VAL A C 1
ATOM 1022 O O . VAL A 1 132 ? -1.969 -0.466 14.194 1.00 93.50 132 VAL A O 1
ATOM 1025 N N . LEU A 1 133 ? -1.996 0.812 12.353 1.00 90.31 133 LEU A N 1
ATOM 1026 C CA . LEU A 1 133 ? -3.427 1.102 12.423 1.00 90.31 133 LEU A CA 1
ATOM 1027 C C . LEU A 1 133 ? -4.309 -0.126 12.164 1.00 90.31 133 LEU A C 1
ATOM 1029 O O . LEU A 1 133 ? -5.384 -0.216 12.763 1.00 90.31 133 LEU A O 1
ATOM 1033 N N . VAL A 1 134 ? -3.871 -1.048 11.304 1.00 90.81 134 VAL A N 1
ATOM 1034 C CA . VAL A 1 134 ? -4.605 -2.278 10.968 1.00 90.81 134 VAL A CA 1
ATOM 1035 C C . VAL A 1 134 ? -4.313 -3.388 11.982 1.00 90.81 134 VAL A C 1
ATOM 1037 O O . VAL A 1 134 ? -5.232 -4.066 12.439 1.00 90.81 134 VAL A O 1
ATOM 1040 N N . ALA A 1 135 ? -3.054 -3.560 12.388 1.00 87.50 135 ALA A N 1
ATOM 1041 C CA . ALA A 1 135 ? -2.640 -4.622 13.301 1.00 87.50 135 ALA A CA 1
ATOM 1042 C C . ALA A 1 135 ? -3.053 -4.364 14.759 1.00 87.50 135 ALA A C 1
ATOM 1044 O O . ALA A 1 135 ? -3.269 -5.328 15.492 1.00 87.50 135 ALA A O 1
ATOM 1045 N N . ARG A 1 136 ? -3.215 -3.101 15.191 1.00 82.56 136 ARG A N 1
ATOM 1046 C CA . ARG A 1 136 ? -3.620 -2.766 16.577 1.00 82.56 136 ARG A CA 1
ATOM 1047 C C . ARG A 1 136 ? -4.975 -3.339 16.991 1.00 82.56 136 ARG A C 1
ATOM 1049 O O . ARG A 1 136 ? -5.207 -3.541 18.175 1.00 82.56 136 ARG A O 1
ATOM 1056 N N . GLY A 1 137 ? -5.881 -3.553 16.034 1.00 73.19 137 GLY A N 1
ATOM 1057 C CA . GLY A 1 137 ? -7.222 -4.081 16.297 1.00 73.19 137 GLY A CA 1
ATOM 1058 C C . GLY A 1 137 ? -7.286 -5.608 16.333 1.00 73.19 137 GLY A C 1
ATOM 1059 O O . GLY A 1 137 ? -8.338 -6.162 16.642 1.00 73.19 137 GLY A O 1
ATOM 1060 N N . ALA A 1 138 ? -6.191 -6.294 15.996 1.00 82.25 138 ALA A N 1
ATOM 1061 C CA . ALA A 1 138 ? -6.171 -7.738 15.823 1.00 82.25 138 ALA A CA 1
ATOM 1062 C C . ALA A 1 138 ? -5.545 -8.440 17.035 1.00 82.25 138 ALA A C 1
ATOM 1064 O O . ALA A 1 138 ? -4.371 -8.243 17.343 1.00 82.25 138 ALA A O 1
ATOM 1065 N N . SER A 1 139 ? -6.305 -9.327 17.680 1.00 75.75 139 SER A N 1
ATOM 1066 C CA . SER A 1 139 ? -5.797 -10.205 18.745 1.00 75.75 139 SER A CA 1
ATOM 1067 C C . SER A 1 139 ? -5.031 -11.423 18.211 1.00 75.75 139 SER A C 1
ATOM 1069 O O . SER A 1 139 ? -4.263 -12.039 18.943 1.00 75.75 139 SER A O 1
ATOM 1071 N N . ASN A 1 140 ? -5.212 -11.772 16.932 1.00 85.12 140 ASN A N 1
ATOM 1072 C CA . ASN A 1 140 ? -4.617 -12.954 16.316 1.00 85.12 140 ASN A CA 1
ATOM 1073 C C . ASN A 1 140 ? -3.267 -12.632 15.650 1.00 85.12 140 ASN A C 1
ATOM 1075 O O . ASN A 1 140 ? -3.201 -11.821 14.721 1.00 85.12 140 ASN A O 1
ATOM 1079 N N . ILE A 1 141 ? -2.200 -13.317 16.073 1.00 90.81 141 ILE A N 1
ATOM 1080 C CA . ILE A 1 141 ? -0.861 -13.161 15.491 1.00 90.81 141 ILE A CA 1
ATOM 1081 C C . ILE A 1 141 ? -0.819 -13.514 14.000 1.00 90.81 141 ILE A C 1
ATOM 1083 O O . ILE A 1 141 ? -0.138 -12.828 13.245 1.00 90.81 141 ILE A O 1
ATOM 1087 N N . ALA A 1 142 ? -1.607 -14.495 13.546 1.00 93.06 142 ALA A N 1
ATOM 1088 C CA . ALA A 1 142 ? -1.684 -14.859 12.133 1.00 93.06 142 ALA A CA 1
ATOM 1089 C C . ALA A 1 142 ? -2.255 -13.719 11.281 1.00 93.06 142 ALA A C 1
ATOM 1091 O O . ALA A 1 142 ? -1.768 -13.468 10.184 1.00 93.06 142 ALA A O 1
ATOM 1092 N N . TYR A 1 143 ? -3.237 -12.977 11.806 1.00 94.44 143 TYR A N 1
ATOM 1093 C CA . TYR A 1 143 ? -3.772 -11.795 11.129 1.00 94.44 143 TYR A CA 1
ATOM 1094 C C . TYR A 1 143 ? -2.710 -10.695 11.035 1.00 94.44 143 TYR A C 1
ATOM 1096 O O . TYR A 1 143 ? -2.513 -10.108 9.976 1.00 94.44 143 TYR A O 1
ATOM 1104 N N . ARG A 1 144 ? -1.988 -10.433 12.133 1.00 95.06 144 ARG A N 1
ATOM 1105 C CA . ARG A 1 144 ? -0.914 -9.427 12.162 1.00 95.06 144 ARG A CA 1
ATOM 1106 C C . ARG A 1 144 ? 0.223 -9.785 11.202 1.00 95.06 144 ARG A C 1
ATOM 1108 O O . ARG A 1 144 ? 0.687 -8.914 10.473 1.00 95.06 144 ARG A O 1
ATOM 1115 N N . ALA A 1 145 ? 0.619 -11.057 11.161 1.00 96.25 145 ALA A N 1
ATOM 1116 C CA . ALA A 1 145 ? 1.605 -11.568 10.216 1.00 96.25 145 ALA A CA 1
ATOM 1117 C C . ALA A 1 145 ? 1.120 -11.423 8.766 1.00 96.25 145 ALA A C 1
ATOM 1119 O O . ALA A 1 145 ? 1.866 -10.929 7.930 1.00 96.25 145 ALA A O 1
ATOM 1120 N N . ALA A 1 146 ? -0.142 -11.762 8.478 1.00 96.94 146 ALA A N 1
ATOM 1121 C CA . ALA A 1 146 ? -0.723 -11.602 7.146 1.00 96.94 146 ALA A CA 1
ATOM 1122 C C . ALA A 1 146 ? -0.667 -10.143 6.666 1.00 96.94 146 ALA A C 1
ATOM 1124 O O . ALA A 1 146 ? -0.193 -9.874 5.561 1.00 96.94 146 ALA A O 1
ATOM 1125 N N . VAL A 1 147 ? -1.085 -9.198 7.516 1.00 97.25 147 VAL A N 1
ATOM 1126 C CA . VAL A 1 147 ? -0.994 -7.754 7.237 1.00 97.25 147 VAL A CA 1
ATOM 1127 C C . VAL A 1 147 ? 0.456 -7.344 6.984 1.00 97.25 147 VAL A C 1
ATOM 1129 O O . VAL A 1 147 ? 0.719 -6.636 6.018 1.00 97.25 147 VAL A O 1
ATOM 1132 N N . GLY A 1 148 ? 1.393 -7.816 7.812 1.00 97.50 148 GLY A N 1
ATOM 1133 C CA . GLY A 1 148 ? 2.821 -7.543 7.651 1.00 97.50 148 GLY A CA 1
ATOM 1134 C C . GLY A 1 148 ? 3.365 -8.017 6.305 1.00 97.50 148 GLY A C 1
ATOM 1135 O O . GLY A 1 148 ? 3.972 -7.228 5.593 1.00 97.50 148 GLY A O 1
ATOM 1136 N N . VAL A 1 149 ? 3.087 -9.265 5.918 1.00 98.44 149 VAL A N 1
ATOM 1137 C CA . VAL A 1 149 ? 3.532 -9.828 4.630 1.00 98.44 149 VAL A CA 1
ATOM 1138 C C . VAL A 1 149 ? 2.925 -9.066 3.450 1.00 98.44 149 VAL A C 1
ATOM 1140 O O . VAL A 1 149 ? 3.641 -8.734 2.511 1.00 98.44 149 VAL A O 1
ATOM 1143 N N . ALA A 1 150 ? 1.629 -8.740 3.499 1.00 98.19 150 ALA A N 1
ATOM 1144 C CA . ALA A 1 150 ? 0.967 -8.001 2.423 1.00 98.19 150 ALA A CA 1
ATOM 1145 C C . ALA A 1 150 ? 1.529 -6.584 2.257 1.00 98.19 150 ALA A C 1
ATOM 1147 O O . ALA A 1 150 ? 1.780 -6.146 1.137 1.00 98.19 150 ALA A O 1
ATOM 1148 N N . LEU A 1 151 ? 1.737 -5.875 3.369 1.00 98.25 151 LEU A N 1
ATOM 1149 C CA . LEU A 1 151 ? 2.289 -4.525 3.352 1.00 98.25 151 LEU A CA 1
ATOM 1150 C C . LEU A 1 151 ? 3.767 -4.510 2.968 1.00 98.25 151 LEU A C 1
ATOM 1152 O O . LEU A 1 151 ? 4.172 -3.616 2.238 1.00 98.25 151 LEU A O 1
ATOM 1156 N N . ALA A 1 152 ? 4.554 -5.501 3.392 1.00 98.25 152 ALA A N 1
ATOM 1157 C CA . ALA A 1 152 ? 5.937 -5.650 2.950 1.00 98.25 152 ALA A CA 1
ATOM 1158 C C . ALA A 1 152 ? 6.011 -5.908 1.439 1.00 98.25 152 ALA A C 1
ATOM 1160 O O . ALA A 1 152 ? 6.784 -5.253 0.750 1.00 98.25 152 ALA A O 1
ATOM 1161 N N . ALA A 1 153 ? 5.164 -6.796 0.908 1.00 98.50 153 ALA A N 1
ATOM 1162 C CA . ALA A 1 153 ? 5.076 -7.038 -0.530 1.00 98.50 153 ALA A CA 1
ATOM 1163 C C . ALA A 1 153 ? 4.705 -5.761 -1.297 1.00 98.50 153 ALA A C 1
ATOM 1165 O O . ALA A 1 153 ? 5.366 -5.423 -2.272 1.00 98.50 153 ALA A O 1
ATOM 1166 N N . ALA A 1 154 ? 3.693 -5.023 -0.831 1.00 98.25 154 ALA A N 1
ATOM 1167 C CA . ALA A 1 154 ? 3.284 -3.764 -1.446 1.00 98.25 154 ALA A CA 1
ATOM 1168 C C . ALA A 1 154 ? 4.385 -2.694 -1.375 1.00 98.25 154 ALA A C 1
ATOM 1170 O O . ALA A 1 154 ? 4.652 -2.035 -2.373 1.00 98.25 154 ALA A O 1
ATOM 1171 N N . PHE A 1 155 ? 5.050 -2.554 -0.225 1.00 98.00 155 PHE A N 1
ATOM 1172 C CA . PHE A 1 155 ? 6.164 -1.627 -0.033 1.00 98.00 155 PHE A CA 1
ATOM 1173 C C . PHE A 1 155 ? 7.311 -1.925 -0.996 1.00 98.00 155 PHE A C 1
ATOM 1175 O O . PHE A 1 155 ? 7.738 -1.032 -1.717 1.00 98.00 155 PHE A O 1
ATOM 1182 N N . ILE A 1 156 ? 7.773 -3.179 -1.045 1.00 97.44 156 ILE A N 1
ATOM 1183 C CA . ILE A 1 156 ? 8.870 -3.586 -1.930 1.00 97.44 156 ILE A CA 1
ATOM 1184 C C . ILE A 1 156 ? 8.455 -3.395 -3.391 1.00 97.44 156 ILE A C 1
ATOM 1186 O O . ILE A 1 156 ? 9.259 -2.923 -4.186 1.00 97.44 156 ILE A O 1
ATOM 1190 N N . LEU A 1 157 ? 7.203 -3.703 -3.747 1.00 97.31 157 LEU A N 1
ATOM 1191 C CA . LEU A 1 157 ? 6.713 -3.523 -5.112 1.00 97.31 157 LEU A CA 1
ATOM 1192 C C . LEU A 1 157 ? 6.735 -2.048 -5.525 1.00 97.31 157 LEU A C 1
ATOM 1194 O O . LEU A 1 157 ? 7.269 -1.739 -6.584 1.00 97.31 157 LEU A O 1
ATOM 1198 N N . VAL A 1 158 ? 6.217 -1.141 -4.689 1.00 96.44 158 VAL A N 1
ATOM 1199 C CA . VAL A 1 158 ? 6.283 0.309 -4.946 1.00 96.44 158 VAL A CA 1
ATOM 1200 C C . VAL A 1 158 ? 7.731 0.779 -5.028 1.00 96.44 158 VAL A C 1
ATOM 1202 O O . VAL A 1 158 ? 8.069 1.526 -5.938 1.00 96.44 158 VAL A O 1
ATOM 1205 N N . TRP A 1 159 ? 8.580 0.327 -4.103 1.00 95.25 159 TRP A N 1
ATOM 1206 C CA . TRP A 1 159 ? 9.977 0.743 -4.034 1.00 95.25 159 TRP A CA 1
ATOM 1207 C C . TRP A 1 159 ? 10.747 0.348 -5.294 1.00 95.25 159 TRP A C 1
ATOM 1209 O O . TRP A 1 159 ? 11.344 1.198 -5.940 1.00 95.25 159 TRP A O 1
ATOM 1219 N N . VAL A 1 160 ? 10.707 -0.931 -5.676 1.00 93.50 160 VAL A N 1
ATOM 1220 C CA . VAL A 1 160 ? 11.427 -1.429 -6.859 1.00 93.50 160 VAL A CA 1
ATOM 1221 C C . VAL A 1 160 ? 10.855 -0.819 -8.138 1.00 93.50 160 VAL A C 1
ATOM 1223 O O . VAL A 1 160 ? 11.615 -0.414 -9.009 1.00 93.50 160 VAL A O 1
ATOM 1226 N N . THR A 1 161 ? 9.529 -0.696 -8.243 1.00 93.00 161 THR A N 1
ATOM 1227 C CA . THR A 1 161 ? 8.893 -0.094 -9.427 1.00 93.00 161 THR A CA 1
ATOM 1228 C C . THR A 1 161 ? 9.272 1.377 -9.582 1.00 93.00 161 THR A C 1
ATOM 1230 O O . THR A 1 161 ? 9.526 1.810 -10.696 1.00 93.00 161 THR A O 1
ATOM 1233 N N . GLY A 1 162 ? 9.307 2.136 -8.482 1.00 87.88 162 GLY A N 1
ATOM 1234 C CA . GLY A 1 162 ? 9.558 3.576 -8.516 1.00 87.88 162 GLY A CA 1
ATOM 1235 C C . GLY A 1 162 ? 11.029 3.990 -8.540 1.00 87.88 162 GLY A C 1
ATOM 1236 O O . GLY A 1 162 ? 11.287 5.111 -8.942 1.00 87.88 162 GLY A O 1
ATOM 1237 N N . ALA A 1 163 ? 11.958 3.138 -8.088 1.00 86.62 163 ALA A N 1
ATOM 1238 C CA . ALA A 1 163 ? 13.381 3.494 -7.962 1.00 86.62 163 ALA A CA 1
ATOM 1239 C C . ALA A 1 163 ? 14.325 2.719 -8.896 1.00 86.62 163 ALA A C 1
ATOM 1241 O O . ALA A 1 163 ? 15.519 3.002 -8.938 1.00 86.62 163 ALA A O 1
ATOM 1242 N N . VAL A 1 164 ? 13.840 1.646 -9.522 1.00 84.81 164 VAL A N 1
ATOM 1243 C CA . VAL A 1 164 ? 14.645 0.808 -10.429 1.00 84.81 164 VAL A CA 1
ATOM 1244 C C . VAL A 1 164 ? 13.895 0.568 -11.738 1.00 84.81 164 VAL A C 1
ATOM 1246 O O . VAL A 1 164 ? 14.503 0.569 -12.804 1.00 84.81 164 VAL A O 1
ATOM 1249 N N . GLY A 1 165 ? 12.573 0.390 -11.664 1.00 86.88 165 GLY A N 1
ATOM 1250 C CA . GLY A 1 165 ? 11.762 -0.094 -12.776 1.00 86.88 165 GLY A CA 1
ATOM 1251 C C . GLY A 1 165 ? 11.876 -1.612 -12.884 1.00 86.88 165 GLY A C 1
ATOM 1252 O O . GLY A 1 165 ? 12.965 -2.171 -12.956 1.00 86.88 165 GLY A O 1
ATOM 1253 N N . ILE A 1 166 ? 10.742 -2.314 -12.854 1.00 87.94 166 ILE A N 1
ATOM 1254 C CA . ILE A 1 166 ? 10.738 -3.781 -12.996 1.00 87.94 166 ILE A CA 1
ATOM 1255 C C . ILE A 1 166 ? 10.790 -4.167 -14.478 1.00 87.94 166 ILE A C 1
ATOM 1257 O O . ILE A 1 166 ? 11.360 -5.195 -14.836 1.00 87.94 166 ILE A O 1
ATOM 1261 N N . ILE A 1 167 ? 10.161 -3.359 -15.332 1.00 89.25 167 ILE A N 1
ATOM 1262 C CA . ILE A 1 167 ? 10.112 -3.557 -16.778 1.00 89.25 167 ILE A CA 1
ATOM 1263 C C . ILE A 1 167 ? 10.904 -2.425 -17.423 1.00 89.25 167 ILE A C 1
ATOM 1265 O O . ILE A 1 167 ? 10.476 -1.276 -17.355 1.00 89.25 167 ILE A O 1
ATOM 1269 N N . GLY A 1 168 ? 12.029 -2.748 -18.060 1.00 87.50 168 GLY A N 1
ATOM 1270 C CA . GLY A 1 168 ? 12.858 -1.756 -18.738 1.00 87.50 168 GLY A CA 1
ATOM 1271 C C . GLY A 1 168 ? 13.481 -0.769 -17.751 1.00 87.50 168 GLY A C 1
ATOM 1272 O O . GLY A 1 168 ? 14.191 -1.176 -16.836 1.00 87.50 168 GLY A O 1
ATOM 1273 N N . SER A 1 169 ? 13.227 0.523 -17.957 1.00 85.19 169 SER A N 1
ATOM 1274 C CA . SER A 1 169 ? 13.606 1.600 -17.036 1.00 85.19 169 SER A CA 1
ATOM 1275 C C . SER A 1 169 ? 12.421 2.042 -16.177 1.00 85.19 169 SER A C 1
ATOM 1277 O O . SER A 1 169 ? 11.267 1.784 -16.512 1.00 85.19 169 SER A O 1
ATOM 1279 N N . GLU A 1 170 ? 12.690 2.769 -15.094 1.00 78.94 170 GLU A N 1
ATOM 1280 C CA . GLU A 1 170 ? 11.655 3.353 -14.225 1.00 78.94 170 GLU A CA 1
ATOM 1281 C C . GLU A 1 170 ? 10.660 4.267 -14.969 1.00 78.94 170 GLU A C 1
ATOM 1283 O O . GLU A 1 170 ? 9.471 4.261 -14.653 1.00 78.94 170 GLU A O 1
ATOM 1288 N N . ASP A 1 171 ? 11.112 4.949 -16.026 1.00 83.38 171 ASP A N 1
ATOM 1289 C CA . ASP A 1 171 ? 10.280 5.808 -16.884 1.00 83.38 171 ASP A CA 1
ATOM 1290 C C . ASP A 1 171 ? 9.364 5.043 -17.860 1.00 83.38 171 ASP A C 1
ATOM 1292 O O . ASP A 1 171 ? 8.565 5.653 -18.578 1.00 83.38 171 ASP A O 1
ATOM 1296 N N . ASP A 1 172 ? 9.469 3.712 -17.939 1.00 87.62 172 ASP A N 1
ATOM 1297 C CA . ASP A 1 172 ? 8.629 2.930 -18.843 1.00 87.62 172 ASP A CA 1
ATOM 1298 C C . ASP A 1 172 ? 7.182 2.875 -18.327 1.00 87.62 172 ASP A C 1
ATOM 1300 O O . ASP A 1 172 ? 6.892 2.392 -17.226 1.00 87.62 172 ASP A O 1
ATOM 1304 N N . ASN A 1 173 ? 6.243 3.312 -19.172 1.00 89.94 173 ASN A N 1
ATOM 1305 C CA . ASN A 1 173 ? 4.807 3.284 -18.900 1.00 89.94 173 ASN A CA 1
ATOM 1306 C C . ASN A 1 173 ? 4.284 1.880 -18.550 1.00 89.94 173 ASN A C 1
ATOM 1308 O O . ASN A 1 173 ? 3.256 1.761 -17.882 1.00 89.94 173 ASN A O 1
ATOM 1312 N N . ALA A 1 174 ? 4.965 0.810 -18.967 1.00 91.50 174 ALA A N 1
ATOM 1313 C CA . ALA A 1 174 ? 4.620 -0.559 -18.606 1.00 91.50 174 ALA A CA 1
ATOM 1314 C C . ALA A 1 174 ? 4.636 -0.787 -17.082 1.00 91.50 174 ALA A C 1
ATOM 1316 O O . ALA A 1 174 ? 3.821 -1.560 -16.568 1.00 91.50 174 ALA A O 1
ATOM 1317 N N . ASN A 1 175 ? 5.478 -0.062 -16.336 1.00 92.56 175 ASN A N 1
ATOM 1318 C CA . ASN A 1 175 ? 5.530 -0.138 -14.875 1.00 92.56 175 ASN A CA 1
ATOM 1319 C C . ASN A 1 175 ? 4.215 0.312 -14.203 1.00 92.56 175 ASN A C 1
ATOM 1321 O O . ASN A 1 175 ? 3.912 -0.121 -13.087 1.00 92.56 175 ASN A O 1
ATOM 1325 N N . LEU A 1 176 ? 3.360 1.080 -14.898 1.00 92.69 176 LEU A N 1
ATOM 1326 C CA . LEU A 1 176 ? 2.027 1.463 -14.409 1.00 92.69 176 LEU A CA 1
ATOM 1327 C C . LEU A 1 176 ? 1.123 0.258 -14.114 1.00 92.69 176 LEU A C 1
ATOM 1329 O O . LEU A 1 176 ? 0.241 0.338 -13.253 1.00 92.69 176 LEU A O 1
ATOM 1333 N N . MET A 1 177 ? 1.363 -0.885 -14.763 1.00 95.94 177 MET A N 1
ATOM 1334 C CA . MET A 1 177 ? 0.626 -2.119 -14.494 1.00 95.94 177 MET A CA 1
ATOM 1335 C C . MET A 1 177 ? 0.772 -2.580 -13.035 1.00 95.94 177 MET A C 1
ATOM 1337 O O . MET A 1 177 ? -0.204 -3.048 -12.444 1.00 95.94 177 MET A O 1
ATOM 1341 N N . TYR A 1 178 ? 1.941 -2.381 -12.415 1.00 96.06 178 TYR A N 1
ATOM 1342 C CA . TYR A 1 178 ? 2.178 -2.751 -11.015 1.00 96.06 178 TYR A CA 1
ATOM 1343 C C . TYR A 1 178 ? 1.390 -1.882 -10.031 1.00 96.06 178 TYR A C 1
ATOM 1345 O O . TYR A 1 178 ? 0.867 -2.390 -9.035 1.00 96.06 178 TYR A O 1
ATOM 1353 N N . PHE A 1 179 ? 1.191 -0.600 -10.341 1.00 94.00 179 PHE A N 1
ATOM 1354 C CA . PHE A 1 179 ? 0.273 0.248 -9.576 1.00 94.00 179 PHE A CA 1
ATOM 1355 C C . PHE A 1 179 ? -1.185 -0.212 -9.727 1.00 94.00 179 PHE A C 1
ATOM 1357 O O . PHE A 1 179 ? -1.947 -0.166 -8.759 1.00 94.00 179 PHE A O 1
ATOM 1364 N N . GLY A 1 180 ? -1.562 -0.749 -10.892 1.00 95.38 180 GLY A N 1
ATOM 1365 C CA . GLY A 1 180 ? -2.844 -1.430 -11.094 1.00 95.38 180 GLY A CA 1
ATOM 1366 C C . GLY A 1 180 ? -3.023 -2.651 -10.181 1.00 95.38 180 GLY A C 1
ATOM 1367 O O . GLY A 1 180 ? -4.079 -2.818 -9.568 1.00 95.38 180 GLY A O 1
ATOM 1368 N N . VAL A 1 181 ? -1.980 -3.466 -10.005 1.00 98.06 181 VAL A N 1
ATOM 1369 C CA . VAL A 1 181 ? -1.995 -4.611 -9.074 1.00 98.06 181 VAL A CA 1
ATOM 1370 C C . VAL A 1 181 ? -2.220 -4.148 -7.633 1.00 98.06 181 VAL A C 1
ATOM 1372 O O . VAL A 1 181 ? -3.068 -4.700 -6.921 1.00 98.06 181 VAL A O 1
ATOM 1375 N N . LEU A 1 182 ? -1.527 -3.090 -7.206 1.00 97.50 182 LEU A N 1
ATOM 1376 C CA . LEU A 1 182 ? -1.735 -2.491 -5.886 1.00 97.50 182 LEU A CA 1
ATOM 1377 C C . LEU A 1 182 ? -3.157 -1.945 -5.723 1.00 97.50 182 LEU A C 1
ATOM 1379 O O . LEU A 1 182 ? -3.773 -2.160 -4.677 1.00 97.50 182 LEU A O 1
ATOM 1383 N N . ALA A 1 183 ? -3.715 -1.315 -6.760 1.00 97.38 183 ALA A N 1
ATOM 1384 C CA . ALA A 1 183 ? -5.090 -0.829 -6.748 1.00 97.38 183 ALA A CA 1
ATOM 1385 C C . ALA A 1 183 ? -6.097 -1.971 -6.532 1.00 97.38 183 ALA A C 1
ATOM 1387 O O . ALA A 1 183 ? -7.005 -1.828 -5.711 1.00 97.38 183 ALA A O 1
ATOM 1388 N N . VAL A 1 184 ? -5.902 -3.134 -7.169 1.00 98.12 184 VAL A N 1
ATOM 1389 C CA . VAL A 1 184 ? -6.723 -4.337 -6.920 1.00 98.12 184 VAL A CA 1
ATOM 1390 C C . VAL A 1 184 ? -6.659 -4.749 -5.447 1.00 98.12 184 VAL A C 1
ATOM 1392 O O . VAL A 1 184 ? -7.695 -5.017 -4.836 1.00 98.12 184 VAL A O 1
ATOM 1395 N N . GLY A 1 185 ? -5.463 -4.753 -4.849 1.00 97.25 185 GLY A N 1
ATOM 1396 C CA . GLY A 1 185 ? -5.282 -5.058 -3.427 1.00 97.25 185 GLY A CA 1
ATOM 1397 C C . GLY A 1 185 ? -5.977 -4.061 -2.498 1.00 97.25 185 GLY A C 1
ATOM 1398 O O . GLY A 1 185 ? -6.678 -4.469 -1.570 1.00 97.25 185 GLY A O 1
ATOM 1399 N N . ILE A 1 186 ? -5.843 -2.761 -2.770 1.00 96.38 186 ILE A N 1
ATOM 1400 C CA . ILE A 1 186 ? -6.453 -1.683 -1.978 1.00 96.38 186 ILE A CA 1
ATOM 1401 C C . ILE A 1 186 ? -7.980 -1.734 -2.071 1.00 96.38 186 ILE A C 1
ATOM 1403 O O . ILE A 1 186 ? -8.660 -1.759 -1.043 1.00 96.38 186 ILE A O 1
ATOM 1407 N N . VAL A 1 187 ? -8.534 -1.807 -3.284 1.00 97.31 187 VAL A N 1
ATOM 1408 C CA . VAL A 1 187 ? -9.984 -1.922 -3.502 1.00 97.31 187 VAL A CA 1
ATOM 1409 C C . VAL A 1 187 ? -10.510 -3.192 -2.844 1.00 97.31 187 VAL A C 1
ATOM 1411 O O . VAL A 1 187 ? -11.502 -3.147 -2.115 1.00 97.31 187 VAL A O 1
ATOM 1414 N N . GLY A 1 188 ? -9.810 -4.314 -3.019 1.00 96.62 188 GLY A N 1
ATOM 1415 C CA . GLY A 1 188 ? -10.141 -5.573 -2.366 1.00 96.62 188 GLY A CA 1
ATOM 1416 C C . GLY A 1 188 ? -10.161 -5.453 -0.840 1.00 96.62 188 GLY A C 1
ATOM 1417 O O . GLY A 1 188 ? -11.094 -5.944 -0.205 1.00 96.62 188 GLY A O 1
ATOM 1418 N N . ALA A 1 189 ? -9.197 -4.750 -0.241 1.00 95.88 189 ALA A N 1
ATOM 1419 C CA . ALA A 1 189 ? -9.143 -4.513 1.200 1.00 95.88 189 ALA A CA 1
ATOM 1420 C C . ALA A 1 189 ? -10.301 -3.633 1.706 1.00 95.88 189 ALA A C 1
ATOM 1422 O O . ALA A 1 189 ? -10.887 -3.926 2.757 1.00 95.88 189 ALA A O 1
ATOM 1423 N N . ILE A 1 190 ? -10.673 -2.598 0.943 1.00 95.88 190 ILE A N 1
ATOM 1424 C CA . ILE A 1 190 ? -11.823 -1.727 1.230 1.00 95.88 190 ILE A CA 1
ATOM 1425 C C . ILE A 1 190 ? -13.126 -2.532 1.171 1.00 95.88 190 ILE A C 1
ATOM 1427 O O . ILE A 1 190 ? -13.909 -2.512 2.125 1.00 95.88 190 ILE A O 1
ATOM 1431 N N . VAL A 1 191 ? -13.336 -3.300 0.097 1.00 95.94 191 VAL A N 1
ATOM 1432 C CA . VAL A 1 191 ? -14.517 -4.163 -0.086 1.00 95.94 191 VAL A CA 1
ATOM 1433 C C . VAL A 1 191 ? -14.589 -5.231 1.007 1.00 95.94 191 VAL A C 1
ATOM 1435 O O . VAL A 1 191 ? -15.654 -5.483 1.574 1.00 95.94 191 VAL A O 1
ATOM 1438 N N . ALA A 1 192 ? -13.448 -5.818 1.371 1.00 94.12 192 ALA A N 1
ATOM 1439 C CA . ALA A 1 192 ? -13.335 -6.783 2.458 1.00 94.12 192 ALA A CA 1
ATOM 1440 C C . ALA A 1 192 ? -13.576 -6.170 3.846 1.00 94.12 192 ALA A C 1
ATOM 1442 O O . ALA A 1 192 ? -13.784 -6.920 4.805 1.00 94.12 192 ALA A O 1
ATOM 1443 N N . ARG A 1 193 ? -13.530 -4.834 3.976 1.00 93.25 193 ARG A N 1
ATOM 1444 C CA . ARG A 1 193 ? -13.599 -4.095 5.247 1.00 93.25 193 ARG A CA 1
ATOM 1445 C C . ARG A 1 193 ? -12.599 -4.627 6.275 1.00 93.25 193 ARG A C 1
ATOM 1447 O O . ARG A 1 193 ? -12.930 -4.750 7.453 1.00 93.25 193 ARG A O 1
ATOM 1454 N N . LEU A 1 194 ? -11.411 -5.017 5.803 1.00 91.69 194 LEU A N 1
ATOM 1455 C CA . LEU A 1 194 ? -10.353 -5.633 6.611 1.00 91.69 194 LEU A CA 1
ATOM 1456 C C . LEU A 1 194 ? -10.791 -6.916 7.354 1.00 91.69 194 LEU A C 1
ATOM 1458 O O . LEU A 1 194 ? -10.209 -7.296 8.365 1.00 91.69 194 LEU A O 1
ATOM 1462 N N . ARG A 1 195 ? -11.827 -7.624 6.881 1.00 92.62 195 ARG A N 1
ATOM 1463 C CA . ARG A 1 195 ? -12.223 -8.918 7.460 1.00 92.62 195 ARG A CA 1
ATOM 1464 C C . ARG A 1 195 ? -11.320 -10.039 6.933 1.00 92.62 195 ARG A C 1
ATOM 1466 O O . ARG A 1 195 ? -11.119 -10.095 5.720 1.00 92.62 195 ARG A O 1
ATOM 1473 N N . PRO A 1 196 ? -10.878 -11.002 7.769 1.00 93.06 196 PRO A N 1
ATOM 1474 C CA . PRO A 1 196 ? -9.916 -12.034 7.360 1.00 93.06 196 PRO A CA 1
ATOM 1475 C C . PRO A 1 196 ? -10.328 -12.814 6.097 1.00 93.06 196 PRO A C 1
ATOM 1477 O O . PRO A 1 196 ? -9.564 -12.912 5.142 1.00 93.06 196 PRO A O 1
ATOM 1480 N N . HIS A 1 197 ? -11.576 -13.298 6.037 1.00 93.38 197 HIS A N 1
ATOM 1481 C CA . HIS A 1 197 ? -12.093 -14.020 4.864 1.00 93.38 197 HIS A CA 1
ATOM 1482 C C . HIS A 1 197 ? -12.106 -13.170 3.583 1.00 93.38 197 HIS A C 1
ATOM 1484 O O . HIS A 1 197 ? -11.847 -13.689 2.499 1.00 93.38 197 HIS A O 1
ATOM 1490 N N . GLY A 1 198 ? -12.423 -11.877 3.696 1.00 95.06 198 GLY A N 1
ATOM 1491 C CA . GLY A 1 198 ? -12.426 -10.962 2.557 1.00 95.06 198 GLY A CA 1
ATOM 1492 C C . GLY A 1 198 ? -11.008 -10.625 2.100 1.00 95.06 198 GLY A C 1
ATOM 1493 O O . GLY A 1 198 ? -10.729 -10.684 0.908 1.00 95.06 198 GLY A O 1
ATOM 1494 N N . MET A 1 199 ? -10.099 -10.368 3.045 1.00 96.44 199 MET A N 1
ATOM 1495 C CA . MET A 1 199 ? -8.690 -10.067 2.769 1.00 96.44 199 MET A CA 1
ATOM 1496 C C . MET A 1 199 ? -7.984 -11.211 2.040 1.00 96.44 199 MET A C 1
ATOM 1498 O O . MET A 1 199 ? -7.222 -10.967 1.111 1.00 96.44 199 MET A O 1
ATOM 1502 N N . ALA A 1 200 ? -8.288 -12.463 2.392 1.00 97.44 200 ALA A N 1
ATOM 1503 C CA . ALA A 1 200 ? -7.765 -13.617 1.668 1.00 97.44 200 ALA A CA 1
ATOM 1504 C C . ALA A 1 200 ? -8.163 -13.616 0.181 1.00 97.44 200 ALA A C 1
ATOM 1506 O O . ALA A 1 200 ? -7.337 -13.905 -0.680 1.00 97.44 200 ALA A O 1
ATOM 1507 N N . ARG A 1 201 ? -9.420 -13.273 -0.131 1.00 97.44 201 ARG A N 1
ATOM 1508 C CA . ARG A 1 201 ? -9.897 -13.171 -1.521 1.00 97.44 201 ARG A CA 1
ATOM 1509 C C . ARG A 1 201 ? -9.279 -11.977 -2.240 1.00 97.44 201 ARG A C 1
ATOM 1511 O O . ARG A 1 201 ? -8.903 -12.116 -3.397 1.00 97.44 201 ARG A O 1
ATOM 1518 N N . ALA A 1 202 ? -9.147 -10.844 -1.550 1.00 98.06 202 ALA A N 1
ATOM 1519 C CA . ALA A 1 202 ? -8.500 -9.651 -2.082 1.00 98.06 202 ALA A CA 1
ATOM 1520 C C . ALA A 1 202 ? -7.061 -9.950 -2.519 1.00 98.06 202 ALA A C 1
ATOM 1522 O O . ALA A 1 202 ? -6.717 -9.709 -3.667 1.00 98.06 202 ALA A O 1
ATOM 1523 N N . LEU A 1 203 ? -6.253 -10.566 -1.651 1.00 98.38 203 LEU A N 1
ATOM 1524 C CA . LEU A 1 203 ? -4.857 -10.874 -1.972 1.00 98.38 203 LEU A CA 1
ATOM 1525 C C . LEU A 1 203 ? -4.693 -11.998 -2.991 1.00 98.38 203 LEU A C 1
ATOM 1527 O O . LEU A 1 203 ? -3.742 -11.977 -3.766 1.00 98.38 203 LEU A O 1
ATOM 1531 N N . PHE A 1 204 ? -5.630 -12.945 -3.048 1.00 98.31 204 PHE A N 1
ATOM 1532 C CA . PHE A 1 204 ? -5.670 -13.898 -4.153 1.00 98.31 204 PHE A CA 1
ATOM 1533 C C . PHE A 1 204 ? -5.932 -13.190 -5.492 1.00 98.31 204 PHE A C 1
ATOM 1535 O O . PHE A 1 204 ? -5.241 -13.459 -6.470 1.00 98.31 204 PHE A O 1
ATOM 1542 N N . ALA A 1 205 ? -6.874 -12.242 -5.533 1.00 98.44 205 ALA A N 1
ATOM 1543 C CA . ALA A 1 205 ? -7.121 -11.428 -6.723 1.00 98.44 205 ALA A CA 1
ATOM 1544 C C . ALA A 1 205 ? -5.907 -10.557 -7.091 1.00 98.44 205 ALA A C 1
ATOM 1546 O O . ALA A 1 205 ? -5.569 -10.458 -8.266 1.00 98.44 205 ALA A O 1
ATOM 1547 N N . THR A 1 206 ? -5.205 -9.988 -6.106 1.00 98.56 206 THR A N 1
ATOM 1548 C CA . THR A 1 206 ? -3.942 -9.262 -6.316 1.00 98.56 206 THR A CA 1
ATOM 1549 C C . THR A 1 206 ? -2.858 -10.164 -6.907 1.00 98.56 206 THR A C 1
ATOM 1551 O O . THR A 1 206 ? -2.189 -9.768 -7.855 1.00 98.56 206 THR A O 1
ATOM 1554 N N . ALA A 1 207 ? -2.711 -11.395 -6.409 1.00 98.69 207 ALA A N 1
ATOM 1555 C CA . ALA A 1 207 ? -1.765 -12.365 -6.957 1.00 98.69 207 ALA A CA 1
ATOM 1556 C C . ALA A 1 207 ? -2.108 -12.752 -8.406 1.00 98.69 207 ALA A C 1
ATOM 1558 O O . ALA A 1 207 ? -1.213 -12.855 -9.241 1.00 98.69 207 ALA A O 1
ATOM 1559 N N . LEU A 1 208 ? -3.397 -12.919 -8.726 1.00 98.44 208 LEU A N 1
ATOM 1560 C CA . LEU A 1 208 ? -3.838 -13.140 -10.105 1.00 98.44 208 LEU A CA 1
ATOM 1561 C C . LEU A 1 208 ? -3.529 -11.938 -10.998 1.00 98.44 208 LEU A C 1
ATOM 1563 O O . LEU A 1 208 ? -3.014 -12.126 -12.094 1.00 98.44 208 LEU A O 1
ATOM 1567 N N . ALA A 1 209 ? -3.794 -10.716 -10.532 1.00 98.44 209 ALA A N 1
ATOM 1568 C CA . ALA A 1 209 ? -3.447 -9.504 -11.267 1.00 98.44 209 ALA A CA 1
ATOM 1569 C C . ALA A 1 209 ? -1.935 -9.442 -11.549 1.00 98.44 209 ALA A C 1
ATOM 1571 O O . ALA A 1 209 ? -1.547 -9.203 -12.686 1.00 98.44 209 ALA A O 1
ATOM 1572 N N . GLN A 1 210 ? -1.091 -9.762 -10.561 1.00 98.25 210 GLN A N 1
ATOM 1573 C CA . GLN A 1 210 ? 0.365 -9.845 -10.736 1.00 98.25 210 GLN A CA 1
ATOM 1574 C C . GLN A 1 210 ? 0.762 -10.891 -11.792 1.00 98.25 210 GLN A C 1
ATOM 1576 O O . GLN A 1 210 ? 1.613 -10.630 -12.639 1.00 98.25 210 GLN A O 1
ATOM 1581 N N . ALA A 1 211 ? 0.116 -12.061 -11.792 1.00 98.00 211 ALA A N 1
ATOM 1582 C CA . ALA A 1 211 ? 0.345 -13.090 -12.805 1.00 98.00 211 ALA A CA 1
ATOM 1583 C C . ALA A 1 211 ? -0.071 -12.632 -14.213 1.00 98.00 211 ALA A C 1
ATOM 1585 O O . ALA A 1 211 ? 0.624 -12.932 -15.183 1.00 98.00 211 ALA A O 1
ATOM 1586 N N . PHE A 1 212 ? -1.165 -11.872 -14.332 1.00 98.06 212 PHE A N 1
ATOM 1587 C CA . PHE A 1 212 ? -1.571 -11.269 -15.602 1.00 98.06 212 PHE A CA 1
ATOM 1588 C C . PHE A 1 212 ? -0.554 -10.247 -16.108 1.00 98.06 212 PHE A C 1
ATOM 1590 O O . PHE A 1 212 ? -0.250 -10.264 -17.297 1.00 98.06 212 PHE A O 1
ATOM 1597 N N . VAL A 1 213 ? 0.015 -9.410 -15.232 1.00 97.12 213 VAL A N 1
ATOM 1598 C CA . VAL A 1 213 ? 1.096 -8.487 -15.621 1.00 97.12 213 VAL A CA 1
ATOM 1599 C C . VAL A 1 213 ? 2.285 -9.266 -16.177 1.00 97.12 213 VAL A C 1
ATOM 1601 O O . VAL A 1 213 ? 2.720 -8.988 -17.291 1.00 97.12 213 VAL A O 1
ATOM 1604 N N . ALA A 1 214 ? 2.753 -10.295 -15.464 1.00 96.31 214 ALA A N 1
ATOM 1605 C CA . ALA A 1 214 ? 3.853 -11.139 -15.934 1.00 96.31 214 ALA A CA 1
ATOM 1606 C C . ALA A 1 214 ? 3.558 -11.771 -17.305 1.00 96.31 214 ALA A C 1
ATOM 1608 O O . ALA A 1 214 ? 4.412 -11.770 -18.188 1.00 96.31 214 ALA A O 1
ATOM 1609 N N . LEU A 1 215 ? 2.336 -12.272 -17.507 1.00 97.25 215 LEU A N 1
ATOM 1610 C CA . LEU A 1 215 ? 1.912 -12.859 -18.776 1.00 97.25 215 LEU A CA 1
ATOM 1611 C C . LEU A 1 215 ? 1.930 -11.834 -19.920 1.00 97.25 215 LEU A C 1
ATOM 1613 O O . LEU A 1 215 ? 2.449 -12.135 -20.991 1.00 97.25 215 LEU A O 1
ATOM 1617 N N . ILE A 1 216 ? 1.396 -10.630 -19.693 1.00 96.38 216 ILE A N 1
ATOM 1618 C CA . ILE A 1 216 ? 1.395 -9.540 -20.679 1.00 96.38 216 ILE A CA 1
ATOM 1619 C C . ILE A 1 216 ? 2.834 -9.177 -21.057 1.00 96.38 216 ILE A C 1
ATOM 1621 O O . ILE A 1 216 ? 3.168 -9.156 -22.239 1.00 96.38 216 ILE A O 1
ATOM 1625 N N . VAL A 1 217 ? 3.703 -8.961 -20.067 1.00 95.25 217 VAL A N 1
ATOM 1626 C CA . VAL A 1 217 ? 5.111 -8.603 -20.297 1.00 95.25 217 VAL A CA 1
ATOM 1627 C C . VAL A 1 217 ? 5.814 -9.644 -21.168 1.00 95.25 217 VAL A C 1
ATOM 1629 O O . VAL A 1 217 ? 6.498 -9.278 -22.120 1.00 95.25 217 VAL A O 1
ATOM 1632 N N . LEU A 1 218 ? 5.596 -10.934 -20.902 1.00 95.12 218 LEU A N 1
ATOM 1633 C CA . LEU A 1 218 ? 6.223 -12.020 -21.659 1.00 95.12 218 LEU A CA 1
ATOM 1634 C C . LEU A 1 218 ? 5.669 -12.170 -23.079 1.00 95.12 218 LEU A C 1
ATOM 1636 O O . LEU A 1 218 ? 6.444 -12.402 -24.002 1.00 95.12 218 LEU A O 1
ATOM 1640 N N . ILE A 1 219 ? 4.352 -12.037 -23.270 1.00 96.06 219 ILE A N 1
ATOM 1641 C CA . ILE A 1 219 ? 3.719 -12.158 -24.595 1.00 96.06 219 ILE A CA 1
ATOM 1642 C C . ILE A 1 219 ? 4.178 -11.032 -25.522 1.00 96.06 219 ILE A C 1
ATOM 1644 O O . ILE A 1 219 ? 4.453 -11.274 -26.695 1.00 96.06 219 ILE A O 1
ATOM 1648 N N . PHE A 1 220 ? 4.250 -9.808 -25.001 1.00 94.44 220 PHE A N 1
ATOM 1649 C CA . PHE A 1 220 ? 4.583 -8.623 -25.790 1.00 94.44 220 PHE A CA 1
ATOM 1650 C C . PHE A 1 220 ? 6.078 -8.275 -25.766 1.00 94.44 220 PHE A C 1
ATOM 1652 O O . PHE A 1 220 ? 6.482 -7.319 -26.422 1.00 94.44 220 PHE A O 1
ATOM 1659 N N . GLY A 1 221 ? 6.899 -9.038 -25.035 1.00 91.62 221 GLY A N 1
ATOM 1660 C CA . GLY A 1 221 ? 8.342 -8.807 -24.932 1.00 91.62 221 GLY A CA 1
ATOM 1661 C C . GLY A 1 221 ? 8.702 -7.453 -24.314 1.00 91.62 221 GLY A C 1
ATOM 1662 O O . GLY A 1 221 ? 9.703 -6.854 -24.704 1.00 91.62 221 GLY A O 1
ATOM 1663 N N . LEU A 1 222 ? 7.878 -6.948 -23.390 1.00 90.94 222 LEU A N 1
ATOM 1664 C CA . LEU A 1 222 ? 8.092 -5.640 -22.762 1.00 90.94 222 LEU A CA 1
ATOM 1665 C C . LEU A 1 222 ? 9.337 -5.673 -21.864 1.00 90.94 222 LEU A C 1
ATOM 1667 O O . LEU A 1 222 ? 9.593 -6.667 -21.186 1.00 90.94 222 LEU A O 1
ATOM 1671 N N . GLY A 1 223 ? 10.103 -4.581 -21.851 1.00 86.75 223 GLY A N 1
ATOM 1672 C CA . GLY A 1 223 ? 11.325 -4.448 -21.049 1.00 86.75 223 GLY A CA 1
ATOM 1673 C C . GLY A 1 223 ? 12.591 -5.030 -21.685 1.00 86.75 223 GLY A C 1
ATOM 1674 O O . GLY A 1 223 ? 13.675 -4.844 -21.140 1.00 86.75 223 GLY A O 1
ATOM 1675 N N . LEU A 1 224 ? 12.509 -5.689 -22.846 1.00 88.00 224 LEU A N 1
ATOM 1676 C CA . LEU A 1 224 ? 13.698 -6.156 -23.563 1.00 88.00 224 LEU A CA 1
ATOM 1677 C C . LEU A 1 224 ? 14.494 -4.996 -24.195 1.00 88.00 224 LEU A C 1
ATOM 1679 O O . LEU A 1 224 ? 13.884 -4.061 -24.714 1.00 88.00 224 LEU A O 1
ATOM 1683 N N . PRO A 1 225 ? 15.841 -5.086 -24.245 1.00 86.12 225 PRO A N 1
ATOM 1684 C CA . PRO A 1 225 ? 16.675 -6.183 -23.734 1.00 86.12 225 PRO A CA 1
ATOM 1685 C C . PRO A 1 225 ? 17.032 -6.084 -22.239 1.00 86.12 225 PRO A C 1
ATOM 1687 O O . PRO A 1 225 ? 17.666 -6.998 -21.722 1.00 86.12 225 PRO A O 1
ATOM 1690 N N . TRP A 1 226 ? 16.665 -4.996 -21.559 1.00 86.81 226 TRP A N 1
ATOM 1691 C CA . TRP A 1 226 ? 17.115 -4.683 -20.196 1.00 86.81 226 TRP A CA 1
ATOM 1692 C C . TRP A 1 226 ? 16.592 -5.651 -19.129 1.00 86.81 226 TRP A C 1
ATOM 1694 O O . TRP A 1 226 ? 17.342 -6.017 -18.232 1.00 86.81 226 TRP A O 1
ATOM 1704 N N . SER A 1 227 ? 15.345 -6.106 -19.257 1.00 89.06 227 SER A N 1
ATOM 1705 C CA . SER A 1 227 ? 14.686 -7.021 -18.321 1.00 89.06 227 SER A CA 1
ATOM 1706 C C . SER A 1 227 ? 14.418 -8.368 -19.006 1.00 89.06 227 SER A C 1
ATOM 1708 O O . SER A 1 227 ? 13.380 -8.546 -19.653 1.00 89.06 227 SER A O 1
ATOM 1710 N N . PRO A 1 228 ? 15.343 -9.341 -18.926 1.00 91.38 228 PRO A N 1
ATOM 1711 C CA . PRO A 1 228 ? 15.170 -10.633 -19.574 1.00 91.38 228 PRO A CA 1
ATOM 1712 C C . PRO A 1 228 ? 14.002 -11.434 -18.961 1.00 91.38 228 PRO A C 1
ATOM 1714 O O . PRO A 1 228 ? 13.701 -11.296 -17.772 1.00 91.38 228 PRO A O 1
ATOM 1717 N N . PRO A 1 229 ? 13.377 -12.361 -19.717 1.00 93.19 229 PRO A N 1
ATOM 1718 C CA . PRO A 1 229 ? 12.192 -13.102 -19.271 1.00 93.19 229 PRO A CA 1
ATOM 1719 C C . PRO A 1 229 ? 12.353 -13.832 -17.932 1.00 93.19 229 PRO A C 1
ATOM 1721 O O . PRO A 1 229 ? 11.402 -13.927 -17.159 1.00 93.19 229 PRO A O 1
ATOM 1724 N N . VAL A 1 230 ? 13.554 -14.346 -17.647 1.00 93.75 230 VAL A N 1
ATOM 1725 C CA . VAL A 1 230 ? 13.850 -15.056 -16.394 1.00 93.75 230 VAL A CA 1
ATOM 1726 C C . VAL A 1 230 ? 13.769 -14.137 -15.175 1.00 93.75 230 VAL A C 1
ATOM 1728 O O . VAL A 1 230 ? 13.256 -14.551 -14.138 1.00 93.75 230 VAL A O 1
ATOM 1731 N N . GLU A 1 231 ? 14.216 -12.889 -15.304 1.00 92.56 231 GLU A N 1
ATOM 1732 C CA . GLU A 1 231 ? 14.172 -11.897 -14.231 1.00 92.56 231 GLU A CA 1
ATOM 1733 C C . GLU A 1 231 ? 12.731 -11.463 -13.963 1.00 92.56 231 GLU A C 1
ATOM 1735 O O . GLU A 1 231 ? 12.274 -11.498 -12.819 1.00 92.56 231 GLU A O 1
ATOM 1740 N N . ILE A 1 232 ? 11.975 -11.179 -15.029 1.00 93.12 232 ILE A N 1
ATOM 1741 C CA . ILE A 1 232 ? 10.542 -10.881 -14.947 1.00 93.12 232 ILE A CA 1
ATOM 1742 C C . ILE A 1 232 ? 9.794 -12.027 -14.259 1.00 93.12 232 ILE A C 1
ATOM 1744 O O . ILE A 1 232 ? 9.009 -11.790 -13.338 1.00 93.12 232 ILE A O 1
ATOM 1748 N N . LEU A 1 233 ? 10.040 -13.277 -14.660 1.00 95.62 233 LEU A N 1
ATOM 1749 C CA . LEU A 1 233 ? 9.409 -14.445 -14.045 1.00 95.62 233 LEU A CA 1
ATOM 1750 C C . LEU A 1 233 ? 9.783 -14.597 -12.568 1.00 95.62 233 LEU A C 1
ATOM 1752 O O . LEU A 1 233 ? 8.903 -14.859 -11.747 1.00 95.62 233 LEU A O 1
ATOM 1756 N N . ALA A 1 234 ? 11.058 -14.414 -1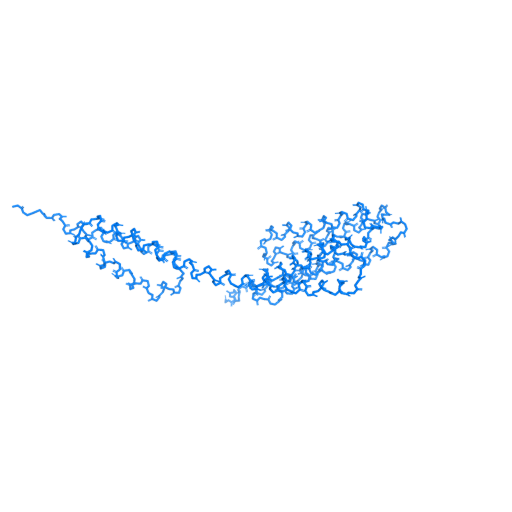2.220 1.00 96.19 234 ALA A N 1
ATOM 1757 C CA . ALA A 1 234 ? 11.531 -14.532 -10.846 1.00 96.19 234 ALA A CA 1
ATOM 1758 C C . ALA A 1 234 ? 10.907 -13.462 -9.935 1.00 96.19 234 ALA A C 1
ATOM 1760 O O . ALA A 1 234 ? 10.339 -13.801 -8.894 1.00 96.19 234 ALA A O 1
ATOM 1761 N N . LEU A 1 235 ? 10.941 -12.189 -10.345 1.00 94.94 235 LEU A N 1
ATOM 1762 C CA . LEU A 1 235 ? 10.376 -11.079 -9.574 1.00 94.94 235 LEU A CA 1
ATOM 1763 C C . LEU A 1 235 ? 8.858 -11.214 -9.421 1.00 94.94 235 LEU A C 1
ATOM 1765 O O . LEU A 1 235 ? 8.333 -11.135 -8.308 1.00 94.94 235 LEU A O 1
ATOM 1769 N N . ASN A 1 236 ? 8.131 -11.483 -10.508 1.00 97.00 236 ASN A N 1
ATOM 1770 C CA . ASN A 1 236 ? 6.680 -11.647 -10.426 1.00 97.00 236 ASN A CA 1
ATOM 1771 C C . ASN A 1 236 ? 6.300 -12.889 -9.609 1.00 97.00 236 ASN A C 1
ATOM 1773 O O . ASN A 1 236 ? 5.397 -12.810 -8.776 1.00 97.00 236 ASN A O 1
ATOM 1777 N N . GLY A 1 237 ? 7.017 -14.005 -9.775 1.00 98.06 237 GLY A N 1
ATOM 1778 C CA . GLY A 1 237 ? 6.829 -15.217 -8.977 1.00 98.06 237 GLY A CA 1
ATOM 1779 C C . GLY A 1 237 ? 7.021 -14.971 -7.479 1.00 98.06 237 GLY A C 1
ATOM 1780 O O . GLY A 1 237 ? 6.203 -15.417 -6.671 1.00 98.06 237 GLY A O 1
ATOM 1781 N N . PHE A 1 238 ? 8.038 -14.191 -7.106 1.00 98.25 238 PHE A N 1
ATOM 1782 C CA . PHE A 1 238 ? 8.276 -13.771 -5.727 1.00 98.25 238 PHE A CA 1
ATOM 1783 C C . PHE A 1 238 ? 7.088 -12.988 -5.145 1.00 98.25 238 PHE A C 1
ATOM 1785 O O . PHE A 1 238 ? 6.563 -13.353 -4.090 1.00 98.25 238 PHE A O 1
ATOM 1792 N N . PHE A 1 239 ? 6.595 -11.960 -5.843 1.00 98.31 239 PHE A N 1
ATOM 1793 C CA . PHE A 1 239 ? 5.449 -11.175 -5.365 1.00 98.31 239 PHE A CA 1
ATOM 1794 C C . PHE A 1 239 ? 4.152 -11.988 -5.304 1.00 98.31 239 PHE A C 1
ATOM 1796 O O . PHE A 1 239 ? 3.399 -11.872 -4.334 1.00 98.31 239 PHE A O 1
ATOM 1803 N N . ILE A 1 240 ? 3.903 -12.850 -6.295 1.00 98.75 240 ILE A N 1
ATOM 1804 C CA . ILE A 1 240 ? 2.768 -13.783 -6.288 1.00 98.75 240 ILE A CA 1
ATOM 1805 C C . ILE A 1 240 ? 2.828 -14.662 -5.034 1.00 98.75 240 ILE A C 1
ATOM 1807 O O . ILE A 1 240 ? 1.827 -14.787 -4.325 1.00 98.75 240 ILE A O 1
ATOM 1811 N N . ALA A 1 241 ? 3.997 -15.224 -4.716 1.00 98.62 241 ALA A N 1
ATOM 1812 C CA . ALA A 1 241 ? 4.183 -16.053 -3.531 1.00 98.62 241 ALA A CA 1
ATOM 1813 C C . ALA A 1 241 ? 3.908 -15.280 -2.231 1.00 98.62 241 ALA A C 1
ATOM 1815 O O . ALA A 1 241 ? 3.234 -15.807 -1.345 1.00 98.62 241 ALA A O 1
ATOM 1816 N N . LEU A 1 242 ? 4.350 -14.021 -2.122 1.00 98.62 242 LEU A N 1
ATOM 1817 C CA . LEU A 1 242 ? 4.064 -13.181 -0.953 1.00 98.62 242 LEU A CA 1
ATOM 1818 C C . LEU A 1 242 ? 2.566 -12.886 -0.793 1.00 98.62 242 LEU A C 1
ATOM 1820 O O . LEU A 1 242 ? 2.020 -13.043 0.306 1.00 98.62 242 LEU A O 1
ATOM 1824 N N . PHE A 1 243 ? 1.877 -12.499 -1.870 1.00 98.62 243 PHE A N 1
ATOM 1825 C CA . PHE A 1 243 ? 0.439 -12.220 -1.818 1.00 98.62 243 PHE A CA 1
ATOM 1826 C C . PHE A 1 243 ? -0.375 -13.477 -1.491 1.00 98.62 243 PHE A C 1
ATOM 1828 O O . PHE A 1 243 ? -1.265 -13.425 -0.638 1.00 98.62 243 PHE A O 1
ATOM 1835 N N . LEU A 1 244 ? -0.035 -14.626 -2.082 1.00 98.50 244 LEU A N 1
ATOM 1836 C CA . LEU A 1 244 ? -0.669 -15.907 -1.759 1.00 98.50 244 LEU A CA 1
ATOM 1837 C C . LEU A 1 244 ? -0.363 -16.359 -0.327 1.00 98.50 244 LEU A C 1
ATOM 1839 O O . LEU A 1 244 ? -1.273 -16.790 0.383 1.00 98.50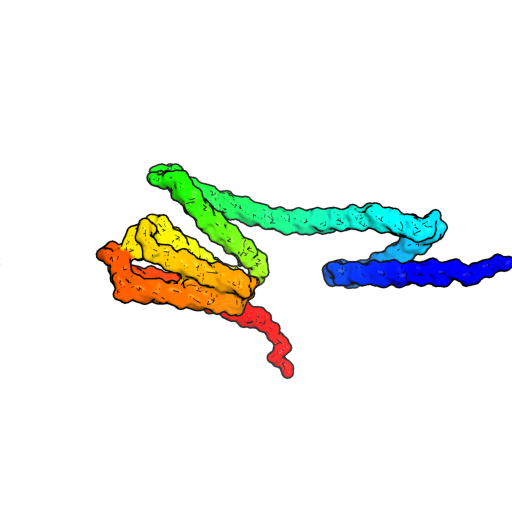 244 LEU A O 1
ATOM 1843 N N . GLY A 1 245 ? 0.882 -16.222 0.128 1.00 98.19 245 GLY A N 1
ATOM 1844 C CA . GLY A 1 245 ? 1.283 -16.540 1.498 1.00 98.19 245 GLY A CA 1
ATOM 1845 C C . GLY A 1 245 ? 0.488 -15.725 2.519 1.00 98.19 245 GLY A C 1
ATOM 1846 O O . GLY A 1 245 ? -0.090 -16.281 3.456 1.00 98.19 245 GLY A O 1
ATOM 1847 N N . SER A 1 246 ? 0.352 -14.418 2.289 1.00 98.00 246 SER A N 1
ATOM 1848 C CA . SER A 1 246 ? -0.499 -13.561 3.115 1.00 98.00 246 SER A CA 1
ATOM 1849 C C . SER A 1 246 ? -1.984 -13.950 3.032 1.00 98.00 246 SER A C 1
ATOM 1851 O O . SER A 1 246 ? -2.660 -14.031 4.063 1.00 98.00 246 SER A O 1
ATOM 1853 N N . ALA A 1 247 ? -2.498 -14.295 1.845 1.00 97.81 247 ALA A N 1
ATOM 1854 C CA . ALA A 1 247 ? -3.869 -14.780 1.687 1.00 97.81 247 ALA A CA 1
ATOM 1855 C C . ALA A 1 247 ? -4.137 -16.047 2.521 1.00 97.81 247 ALA A C 1
ATOM 1857 O O . ALA A 1 247 ? -5.177 -16.154 3.179 1.00 97.81 247 ALA A O 1
ATOM 1858 N N . VAL A 1 248 ? -3.194 -16.996 2.546 1.00 97.56 248 VAL A N 1
ATOM 1859 C CA . VAL A 1 248 ? -3.281 -18.215 3.366 1.00 97.56 248 VAL A CA 1
ATOM 1860 C C . VAL A 1 248 ? -3.281 -17.878 4.858 1.00 97.56 248 VAL A C 1
ATOM 1862 O O . VAL A 1 248 ? -4.124 -18.401 5.591 1.00 97.56 248 VAL A O 1
ATOM 1865 N N . LEU A 1 249 ? -2.417 -16.964 5.309 1.00 96.44 249 LEU A N 1
ATOM 1866 C CA . LEU A 1 249 ? -2.394 -16.511 6.705 1.00 96.44 249 LEU A CA 1
ATOM 1867 C C . LEU A 1 249 ? -3.725 -15.863 7.120 1.00 96.44 249 LEU A C 1
ATOM 1869 O O . LEU A 1 249 ? -4.243 -16.157 8.200 1.00 96.44 249 LEU A O 1
ATOM 1873 N N . PHE A 1 250 ? -4.343 -15.059 6.248 1.00 95.50 250 PHE A N 1
ATOM 1874 C CA . PHE A 1 250 ? -5.680 -14.513 6.497 1.00 95.50 250 PHE A CA 1
ATOM 1875 C C . PHE A 1 250 ? -6.759 -15.600 6.579 1.00 95.50 250 PHE A C 1
ATOM 1877 O O . PHE A 1 250 ? -7.633 -15.512 7.442 1.00 95.50 250 PHE A O 1
ATOM 1884 N N . ARG A 1 251 ? -6.699 -16.651 5.746 1.00 94.06 251 ARG A N 1
ATOM 1885 C CA . ARG A 1 251 ? -7.617 -17.805 5.853 1.00 94.06 251 ARG A CA 1
ATOM 1886 C C . ARG A 1 251 ? -7.439 -18.547 7.171 1.00 94.06 251 ARG A C 1
ATOM 1888 O O . ARG A 1 251 ? -8.433 -18.936 7.779 1.00 94.06 251 ARG A O 1
ATOM 1895 N N . TYR A 1 252 ? -6.198 -18.735 7.617 1.00 92.69 252 TYR A N 1
ATOM 1896 C CA . TYR A 1 252 ? -5.911 -19.356 8.907 1.00 92.69 252 TYR A CA 1
ATOM 1897 C C . TYR A 1 252 ? -6.467 -18.515 10.060 1.00 92.69 252 TYR A C 1
ATOM 1899 O O . TYR A 1 252 ? -7.174 -19.036 10.923 1.00 92.69 252 TYR A O 1
ATOM 1907 N N . ALA A 1 253 ? -6.245 -17.198 10.022 1.00 90.62 253 ALA A N 1
ATOM 1908 C CA . ALA A 1 253 ? -6.800 -16.284 11.010 1.00 90.62 253 ALA A CA 1
ATOM 1909 C C . ALA A 1 253 ? -8.333 -16.365 11.071 1.00 90.62 253 ALA A C 1
ATOM 1911 O O . ALA A 1 253 ? -8.909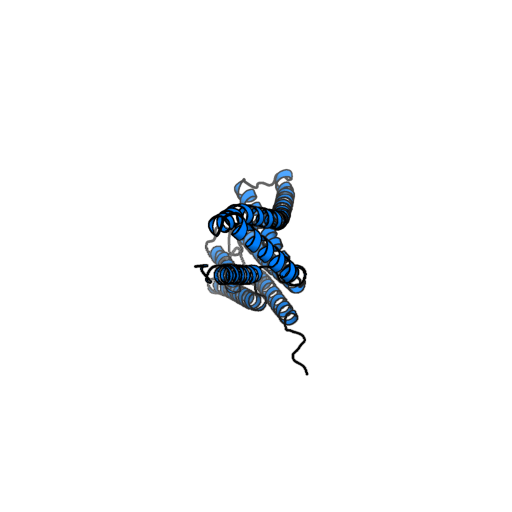 -16.389 12.154 1.00 90.62 253 ALA A O 1
ATOM 1912 N N . ALA A 1 254 ? -8.981 -16.497 9.913 1.00 89.19 254 ALA A N 1
ATOM 1913 C CA . ALA A 1 254 ? -10.427 -16.606 9.806 1.00 89.19 254 ALA A CA 1
ATOM 1914 C C . ALA A 1 254 ? -11.004 -17.886 10.439 1.00 89.19 254 ALA A C 1
ATOM 1916 O O . ALA A 1 254 ? -12.105 -17.855 10.987 1.00 89.19 254 ALA A O 1
ATOM 1917 N N . ARG A 1 255 ? -10.256 -18.997 10.391 1.00 83.88 255 ARG A N 1
ATOM 1918 C CA . ARG A 1 255 ? -10.639 -20.276 11.013 1.00 83.88 255 ARG A CA 1
ATOM 1919 C C . ARG A 1 255 ? -10.568 -20.219 12.537 1.00 83.88 255 ARG A C 1
ATOM 1921 O O . ARG A 1 255 ? -11.448 -20.755 13.195 1.00 83.88 255 ARG A O 1
ATOM 1928 N N . GLY A 1 256 ? -9.586 -19.507 13.092 1.00 70.06 256 GLY A N 1
ATOM 1929 C CA . GLY A 1 256 ? -9.463 -19.290 14.541 1.00 70.06 256 GLY A CA 1
ATOM 1930 C C . GLY A 1 256 ? -10.551 -18.393 15.153 1.00 70.06 256 GLY A C 1
ATOM 1931 O O . GLY A 1 256 ? -10.606 -18.251 16.369 1.00 70.06 256 GLY A O 1
ATOM 1932 N N . GLN A 1 257 ? -11.407 -17.776 14.329 1.00 64.19 257 GLN A N 1
ATOM 1933 C CA . GLN A 1 257 ? -12.576 -17.001 14.760 1.00 64.19 257 GLN A CA 1
ATOM 1934 C C . GLN A 1 257 ? -13.901 -17.788 14.686 1.00 64.19 257 GLN A C 1
ATOM 1936 O O . GLN A 1 257 ? -14.935 -17.246 15.080 1.00 64.19 257 GLN A O 1
ATOM 1941 N N . ALA A 1 258 ? -13.907 -19.031 14.186 1.00 52.72 258 ALA A N 1
ATOM 1942 C CA . ALA A 1 258 ? -15.107 -19.867 14.210 1.00 52.72 258 ALA A CA 1
ATOM 1943 C C . ALA A 1 258 ? -15.430 -20.265 15.667 1.00 52.72 258 ALA A C 1
ATOM 1945 O O . ALA A 1 258 ? -14.528 -20.709 16.380 1.00 52.72 258 ALA A O 1
ATOM 1946 N N . PRO A 1 259 ? -16.675 -20.084 16.145 1.00 49.62 259 PRO A N 1
ATOM 1947 C CA . PRO A 1 259 ? -17.018 -20.359 17.534 1.00 49.62 259 PRO A CA 1
ATOM 1948 C C . PRO A 1 259 ? -16.847 -21.849 17.841 1.00 49.62 259 PRO A C 1
ATOM 1950 O O . PRO A 1 259 ? -17.399 -22.701 17.148 1.00 49.62 259 PRO A O 1
ATOM 1953 N N . ALA A 1 260 ? -16.108 -22.149 18.909 1.00 52.94 260 ALA A N 1
ATOM 1954 C CA . ALA A 1 260 ? -15.893 -23.486 19.462 1.00 52.94 260 ALA A CA 1
ATOM 1955 C C . ALA A 1 260 ? -17.163 -24.074 20.126 1.00 52.94 260 ALA A C 1
ATOM 1957 O O . ALA A 1 260 ? -17.113 -24.540 21.257 1.00 52.94 260 ALA A O 1
ATOM 1958 N N . GLY A 1 261 ? -18.322 -24.006 19.462 1.00 49.88 261 GLY A N 1
ATOM 1959 C CA . GLY A 1 261 ? -19.621 -24.274 20.091 1.00 49.88 261 GLY A CA 1
ATOM 1960 C C . GLY A 1 261 ? -20.705 -24.828 19.168 1.00 49.88 261 GLY A C 1
ATOM 1961 O O . GLY A 1 261 ? -21.873 -24.528 19.375 1.00 49.88 261 GLY A O 1
ATOM 1962 N N . ALA A 1 262 ? -20.346 -25.612 18.152 1.00 50.50 262 ALA A N 1
ATOM 1963 C CA . ALA A 1 262 ? -21.306 -26.417 17.393 1.00 50.50 262 ALA A CA 1
ATOM 1964 C C . ALA A 1 262 ? -20.834 -27.873 17.407 1.00 50.50 262 ALA A C 1
ATOM 1966 O O . ALA A 1 262 ? -20.189 -28.350 16.478 1.00 50.50 262 ALA A O 1
ATOM 1967 N N . GLY A 1 263 ? -21.073 -28.530 18.535 1.00 51.44 263 GLY A N 1
ATOM 1968 C CA . GLY A 1 263 ? -20.659 -29.901 18.793 1.00 51.44 263 GLY A CA 1
ATOM 1969 C C . GLY A 1 263 ? -21.197 -30.365 20.137 1.00 51.44 263 GLY A C 1
ATOM 1970 O O . GLY A 1 263 ? -20.423 -30.600 21.059 1.00 51.44 263 GLY A O 1
ATOM 1971 N N . THR A 1 264 ? -22.522 -30.416 20.243 1.00 45.12 264 THR A N 1
ATOM 1972 C CA . THR A 1 264 ? -23.253 -31.272 21.184 1.00 45.12 264 THR A CA 1
ATOM 1973 C C . THR A 1 264 ? -24.239 -32.082 20.373 1.00 45.12 264 THR A C 1
ATOM 1975 O O . THR A 1 264 ? -24.976 -31.422 19.601 1.00 45.12 264 THR A O 1
#

Secondary structure (DSSP, 8-state):
---TTHHHHHHHHHHHHHHHHHHHTTSS-HHHHHHHHHHHHHHHHHHHHHHHHHHHHHHHHHHHHHHHHHHHHHHHHHHHHHHHHHHHHHHHHHHHHHHHHHHHHHHTT-S--HHHHHHHHHHHHHHHHHHHHHHTT---HHHHHHHHHHHHHHHHHHHHHHHT-SSSSTT-GGGHHHHHHHHHHHHHHHHHTT-HHHHHHHHHHHHHHHHHHHHHHHHHTTTTTTS-HHHHHHHHHHHHHHHHHHHHHHHHHHHTTS-S----

pLDDT: mean 81.31, std 17.56, range [38.25, 98.75]

Organism: NCBI:txid349277

Foldseek 3Di:
DDDPPPPVVLVVVLVVVLVVLLVVCVVPDPVCCVPCVVVVSVVSSVVSSVQCVPPRPVSVVVVCVPPVVVVVCVVCVVVCCVVVVVLVVQLVVQLVVLVVVLVVCVVVVPPDDPVNSVLSSCLSSVLSSQLCVLVVVDPDPLLSVLSVLLSVLLSVLCCCLCPANQFAGNPDPLSVLSVVLVVLLVVQCVVCVSQLLSNLVSLLVSLVSLVVSLVVCVVVVTRPPPNDNVSSCVSSVVSSCSSNVSSVSSVVSNVVPDDPPDDD